Protein 3N54 (pdb70)

Secondary structure (DSSP, 8-state):
-------EEEEEEEE-TTS-EEEEEEEEPPP----GGG-EEEEEEEEEE---HHHHHS---S----SEEEE-HHHHHHS-HHHHHHHHS-GGG--TT-EEEEESS-STTT--------STT-BHHHHHHHHHTT--EEEEEEEESSSSEEEEEEEEEETTTTEEEEEE-HHHHHHHHHHHT-----EEEEEETTEEEEEEEEEEEEEEEEEE-SSSEEEEEEEEEEEEEE------SHHHHHHHHHHHHHHHHHHHHHHHIIIIII----S-HHHHHHHH-HHHHHHHGGGHHHHHHH-EEEEEEEEEE--

Sequence (311 aa):
DIEQLSFARGLAIDETNDHQYKLTYQNLLPQSGKPEFVNVTSHGKTILEAVSDVSIKDPPVYSDHLKVILLGE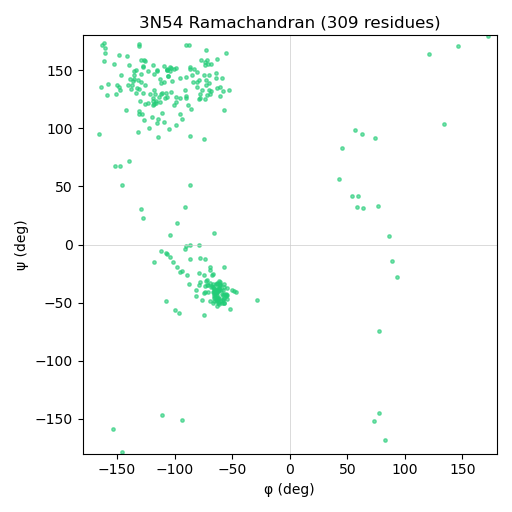KLMRNQNVDQVLNHFIRDDELRRSSYLMAARGNAADVFTKGNPKIMIPLRIGRASVYSQNGYSYLIQAVKNEKGKAKYDGAGIIKRGSNKLVGFLSADETQTLSWVMGTIQGGVMPTTDKGHPITFEIKKSKTKIKPVIENGKPVFHISVKTKGILTEDQNFSKSYLHRLENIFEKKLERDVKQVMDKLQHEYKTDPVFLSDHIRIQHPDYWNKVKGHWDEIFSETDFKYDISFKIIN

Foldseek 3Di:
DDADDADDKDWDWDQDPVGWIKIKMFRADDDPVDDRRPHGSDIDDIDIGHDDPVPVVDDDDDDEAAQEDEDAQVDQAPAQVLVVCPVPPDPSNFDQNRFYAYEDHDRVQQDDDDDCDPLPRDGPNVLNVCQVVFAKAWHFYWYAPVHDIDTFFTFIQHGPRRGTQGTDGPVLNQLQCQQLQSDDWDKDWDDDVNWIKMWIFDHKGKDWDWDDDDLAIEIEIEIETETAMDTDPDDDDCVQVVVQVVSQVVSVVSNVVSLQCCQPVRLHDRSPPLVNCCVVPVVSSVVCVVPVSPRSSVYHYDYHYTYHHPD

Nearest PDB structures (foldseek):
  3n54-assembly1_B  TM=1.003E+00  e=9.406E-69  Bacillus subtilis subsp. subtilis str. 168
  1usp-assembly1_A  TM=5.154E-01  e=2.026E+00  Deinococcus radiodurans R1 = ATCC 13939 = DSM 20539
  6un6-assembly1_A  TM=4.280E-01  e=6.376E+00  Aequorea victoria

Solvent-accessible surface area: 20046 Å² total; per-residue (Å²): 176,169,128,127,122,36,161,53,168,20,81,39,113,74,110,30,156,104,141,54,52,76,40,21,43,24,42,37,77,66,132,149,136,177,84,86,147,91,73,43,26,55,125,27,134,74,68,108,96,77,49,66,121,95,51,112,158,78,94,121,147,165,91,96,36,70,134,61,20,26,12,14,41,165,64,0,96,74,92,28,3,41,120,20,19,110,140,148,22,154,126,75,56,33,126,200,58,3,74,2,19,0,0,59,39,87,14,75,90,13,122,88,204,66,148,173,158,69,23,93,31,4,83,22,17,143,3,35,85,31,23,130,97,34,54,1,2,16,1,7,0,14,66,40,69,183,37,149,52,120,111,27,4,0,0,0,2,57,54,67,46,7,73,4,48,3,23,0,46,52,111,36,11,55,13,2,18,2,1,25,30,79,20,138,39,24,68,9,87,30,70,16,175,62,67,73,2,34,0,81,11,129,131,20,129,32,166,18,139,2,45,45,88,136,42,100,0,15,0,78,3,34,0,122,0,96,0,50,28,86,44,64,117,164,238,25,173,86,82,44,131,93,0,18,65,39,0,31,117,46,1,52,138,42,0,118,108,2,6,72,45,0,15,106,98,30,120,0,2,2,23,50,0,1,32,56,0,105,114,75,62,81,128,37,37,102,167,4,114,80,81,8,23,102,15,0,26,77,7,71,26,108,31,93,20,39,2,75,20,103,122

B-factor: mean 62.07, std 23.35, range [22.14, 157.51]

Radius of gyration: 25.82 Å; Cα contacts (8 Å, |Δi|>4): 560; chains: 1; bounding box: 65×45×93 Å

Structure (mmCIF, N/CA/C/O backbone):
data_3N54
#
_entry.id   3N54
#
_cell.length_a   142.785
_cell.length_b   142.785
_cell.length_c   187.827
_cell.angle_alpha   90.00
_cell.angle_beta   90.00
_cell.angle_gamma   120.00
#
_symmetry.space_group_name_H-M   'H 3 2'
#
loop_
_entity.id
_entity.type
_entity.pdbx_description
1 polymer 'Spore germination protein B3'
2 non-polymer 'SULFATE ION'
3 non-polymer 'CHLORIDE ION'
4 water water
#
loop_
_atom_site.group_PDB
_atom_site.id
_atom_site.type_symbol
_atom_site.label_atom_id
_atom_site.label_alt_id
_atom_site.label_comp_id
_atom_site.label_asym_id
_atom_site.label_entity_id
_atom_site.label_seq_id
_atom_site.pdbx_PDB_ins_code
_atom_site.Cartn_x
_atom_site.Cartn_y
_atom_site.Cartn_z
_atom_site.occupancy
_atom_site.B_iso_or_equiv
_atom_site.auth_seq_id
_atom_site.auth_comp_id
_atom_site.auth_asym_id
_atom_site.auth_atom_id
_atom_site.pdbx_PDB_model_num
ATOM 1 N N . ASP A 1 1 ? -63.639 9.381 -40.419 1.00 103.86 25 ASP B N 1
ATOM 2 C CA . ASP A 1 1 ? -64.584 8.991 -41.502 1.00 100.33 25 ASP B CA 1
ATOM 3 C C . ASP A 1 1 ? -64.960 10.222 -42.339 1.00 93.45 25 ASP B C 1
ATOM 4 O O . ASP A 1 1 ? -64.997 11.340 -41.826 1.00 90.97 25 ASP B O 1
ATOM 9 N N . ILE A 1 2 ? -65.241 10.000 -43.622 1.00 91.09 26 ILE B N 1
ATOM 10 C CA . ILE A 1 2 ? -65.502 11.077 -44.582 1.00 85.58 26 ILE B CA 1
ATOM 11 C C . ILE A 1 2 ? -66.996 11.311 -44.807 1.00 81.36 26 ILE B C 1
ATOM 12 O O . ILE A 1 2 ? -67.727 10.376 -45.136 1.00 82.42 26 ILE B O 1
ATOM 17 N N . GLU A 1 3 ? -67.431 12.564 -44.645 1.00 76.95 27 GLU B N 1
ATOM 18 C CA . GLU A 1 3 ? -68.831 12.960 -44.846 1.00 73.13 27 GLU B CA 1
ATOM 19 C C . GLU A 1 3 ? -68.994 13.763 -46.140 1.00 69.72 27 GLU B C 1
ATOM 20 O O . GLU A 1 3 ? -68.084 14.471 -46.553 1.00 69.97 27 GLU B O 1
ATOM 26 N N . GLN A 1 4 ? -70.164 13.662 -46.765 1.00 67.17 28 GLN B N 1
ATOM 27 C CA . GLN A 1 4 ? -70.439 14.347 -48.032 1.00 64.67 28 GLN B CA 1
ATOM 28 C C . GLN A 1 4 ? -70.400 15.872 -47.868 1.00 60.92 28 GLN B C 1
ATOM 29 O O . GLN A 1 4 ? -70.828 16.400 -46.845 1.00 59.54 28 GLN B O 1
ATOM 35 N N . LEU A 1 5 ? -69.896 16.568 -48.886 1.00 59.65 29 LEU B N 1
ATOM 36 C CA . LEU A 1 5 ? -69.681 18.019 -48.819 1.00 57.35 29 L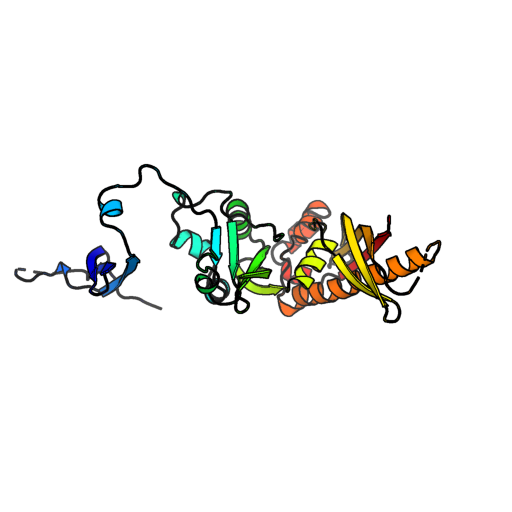EU B CA 1
ATOM 37 C C . LEU A 1 5 ? -70.942 18.865 -49.025 1.00 54.21 29 LEU B C 1
ATOM 38 O O . LEU A 1 5 ? -71.790 18.553 -49.858 1.00 53.94 29 LEU B O 1
ATOM 43 N N . SER A 1 6 ? -71.028 19.944 -48.250 1.00 51.90 30 SER B N 1
ATOM 44 C CA . SER A 1 6 ? -72.098 20.927 -48.336 1.00 49.40 30 SER B CA 1
ATOM 45 C C . SER A 1 6 ? -71.520 22.266 -47.896 1.00 49.30 30 SER B C 1
ATOM 46 O O . SER A 1 6 ? -70.898 22.343 -46.836 1.00 49.38 30 SER B O 1
ATOM 49 N N . PHE A 1 7 ? -71.730 23.309 -48.701 1.00 49.38 31 PHE B N 1
ATOM 50 C CA . PHE A 1 7 ? -71.165 24.637 -48.435 1.00 50.35 31 PHE B CA 1
ATOM 51 C C . PHE A 1 7 ? -72.190 25.706 -48.078 1.00 49.41 31 PHE B C 1
ATOM 52 O O . PHE A 1 7 ? -71.805 26.826 -47.738 1.00 51.27 31 PHE B O 1
ATOM 60 N N . ALA A 1 8 ? -73.479 25.372 -48.151 1.00 46.99 32 ALA B N 1
ATOM 61 C CA . ALA A 1 8 ? -74.552 26.326 -47.866 1.00 45.78 32 ALA B CA 1
ATOM 62 C C . ALA A 1 8 ? -75.609 25.706 -46.956 1.00 42.71 32 ALA B C 1
ATOM 63 O O . ALA A 1 8 ? -75.844 24.498 -46.997 1.00 41.52 32 ALA B O 1
ATOM 65 N N . ARG A 1 9 ? -76.254 26.545 -46.152 1.00 41.69 33 ARG B N 1
ATOM 66 C CA . ARG A 1 9 ? -77.246 26.086 -45.187 1.00 39.61 33 ARG B CA 1
ATOM 67 C C . ARG A 1 9 ? -78.637 26.641 -45.441 1.00 38.01 33 ARG B C 1
ATOM 68 O O . ARG A 1 9 ? -78.799 27.767 -45.911 1.00 38.75 33 ARG B O 1
ATOM 76 N N . GLY A 1 10 ? -79.632 25.819 -45.117 1.00 35.53 34 GLY B N 1
ATOM 77 C CA . GLY A 1 10 ? -81.034 26.184 -45.219 1.00 34.54 34 GLY B CA 1
ATOM 78 C C . GLY A 1 10 ? -81.741 25.825 -43.927 1.00 32.52 34 GLY B C 1
ATOM 79 O O . GLY A 1 10 ? -81.164 25.166 -43.063 1.00 31.76 34 GLY B O 1
ATOM 80 N N . LEU A 1 11 ? -82.999 26.236 -43.807 1.00 31.68 35 LEU B N 1
ATOM 81 C CA . LEU A 1 11 ? -83.774 26.004 -42.600 1.00 30.33 35 LEU B CA 1
ATOM 82 C C . LEU A 1 11 ? -85.252 25.810 -42.898 1.00 30.66 35 LEU B C 1
ATOM 83 O O . LEU A 1 11 ? -85.845 26.582 -43.652 1.00 31.23 35 LEU B O 1
ATOM 88 N N . ALA A 1 12 ? -85.828 24.773 -42.289 1.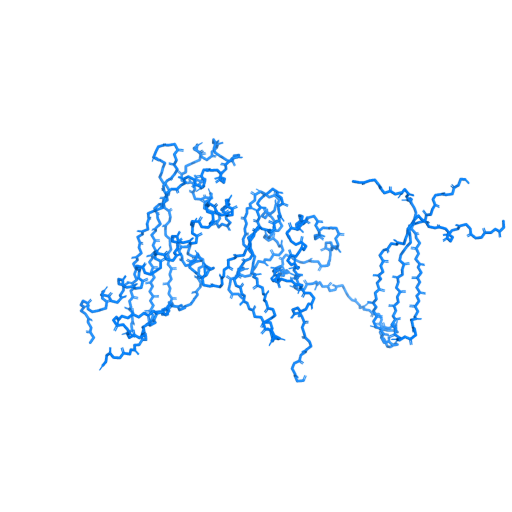00 30.12 36 ALA B N 1
ATOM 89 C CA . ALA A 1 12 ? -87.257 24.531 -42.327 1.00 30.91 36 ALA B CA 1
ATOM 90 C C . ALA A 1 12 ? -87.808 24.869 -40.952 1.00 30.52 36 ALA B C 1
ATOM 91 O O . ALA A 1 12 ? -87.249 24.432 -39.940 1.00 30.23 36 ALA B O 1
ATOM 93 N N . ILE A 1 13 ? -88.873 25.669 -40.905 1.00 31.18 37 ILE B N 1
ATOM 94 C CA . ILE A 1 13 ? -89.556 25.947 -39.647 1.00 31.23 37 ILE B CA 1
ATOM 95 C C . ILE A 1 13 ? -90.986 25.446 -39.761 1.00 33.04 37 ILE B C 1
ATOM 96 O O . ILE A 1 13 ? -91.723 25.847 -40.665 1.00 34.11 37 ILE B O 1
ATOM 101 N N . ASP A 1 14 ? -91.355 24.563 -38.837 1.00 34.18 38 ASP B N 1
ATOM 102 C CA . ASP A 1 14 ? -92.681 23.969 -38.784 1.00 36.73 38 ASP B CA 1
ATOM 103 C C . ASP A 1 14 ? -93.306 24.079 -37.401 1.00 37.88 38 ASP B C 1
ATOM 104 O O . ASP A 1 14 ? -92.615 24.278 -36.391 1.00 36.49 38 ASP B O 1
ATOM 109 N N . GLU A 1 15 ? -94.628 23.967 -37.384 1.00 40.69 39 GLU B N 1
ATOM 110 C CA . GLU A 1 15 ? -95.384 23.743 -36.166 1.00 43.21 39 GLU B CA 1
ATOM 111 C C . GLU A 1 15 ? -95.956 22.343 -36.354 1.00 46.38 39 GLU B C 1
ATOM 112 O O . GLU A 1 15 ? -96.578 22.066 -37.384 1.00 48.04 39 GLU B O 1
ATOM 118 N N . THR A 1 16 ? -95.726 21.459 -35.388 1.00 48.38 40 THR B N 1
ATOM 119 C CA . THR A 1 16 ? -96.107 20.050 -35.530 1.00 52.13 40 THR B CA 1
ATOM 120 C C . THR A 1 16 ? -97.541 19.771 -35.088 1.00 56.26 40 THR B C 1
ATOM 121 O O . THR A 1 16 ? -98.202 20.640 -34.521 1.00 55.56 40 THR B O 1
ATOM 125 N N . ASN A 1 17 ? -98.005 18.544 -35.359 1.00 61.25 41 ASN B N 1
ATOM 126 C CA . ASN A 1 17 ? -99.357 18.100 -34.982 1.00 66.29 41 ASN B CA 1
ATOM 127 C C . ASN A 1 17 ? -99.577 18.132 -33.471 1.00 68.16 41 ASN B C 1
ATOM 128 O O . ASN A 1 17 ? -100.667 18.475 -33.005 1.00 70.28 41 ASN B O 1
ATOM 133 N N . ASP A 1 18 ? -98.541 17.777 -32.711 1.00 68.28 42 ASP B N 1
ATOM 134 C CA . ASP A 1 18 ? -98.607 17.850 -31.247 1.00 70.35 42 ASP B CA 1
ATOM 135 C C . ASP A 1 18 ? -98.122 19.213 -30.735 1.00 66.57 42 ASP B C 1
ATOM 136 O O . ASP A 1 18 ? -97.535 19.313 -29.654 1.00 67.12 42 ASP B O 1
ATOM 141 N N . HIS A 1 19 ? -98.367 20.253 -31.535 1.00 63.47 43 HIS B N 1
ATOM 142 C CA . HIS A 1 19 ? -98.117 21.645 -31.158 1.00 60.60 43 HIS B CA 1
ATOM 143 C C . HIS A 1 19 ? -96.759 21.890 -30.475 1.00 58.31 43 HIS B C 1
ATOM 144 O O . HIS A 1 19 ? -96.619 21.924 -29.252 1.00 60.36 43 HIS B O 1
ATOM 151 N N . GLN A 1 20 ? -95.756 22.031 -31.309 1.00 54.58 44 GLN B N 1
ATOM 152 C CA . GLN A 1 20 ? -94.464 22.472 -30.878 1.00 52.17 44 GLN B CA 1
ATOM 153 C C . GLN A 1 20 ? -93.768 22.954 -32.127 1.00 47.31 44 GLN B C 1
ATOM 154 O O . GLN A 1 20 ? -94.145 22.594 -33.235 1.00 46.92 44 GLN B O 1
ATOM 160 N N . TYR A 1 21 ? -92.782 23.803 -31.945 1.00 43.65 45 TYR B N 1
ATOM 161 C CA . TYR A 1 21 ? -91.998 24.266 -33.055 1.00 39.79 45 TYR B CA 1
ATOM 162 C C . TYR A 1 21 ? -90.909 23.245 -33.346 1.00 38.97 45 TYR B C 1
ATOM 163 O O . TYR A 1 21 ? -90.339 22.652 -32.432 1.00 39.53 45 TYR B O 1
ATOM 172 N N . LYS A 1 22 ? -90.675 23.010 -34.632 1.00 37.09 46 LYS B N 1
ATOM 173 C CA . LYS A 1 22 ? -89.615 22.135 -35.076 1.00 37.08 46 LYS B CA 1
ATOM 174 C C . LYS A 1 22 ? -88.822 22.857 -36.145 1.00 34.70 46 LYS B C 1
ATOM 175 O O . LYS A 1 22 ? -89.341 23.143 -37.215 1.00 34.46 46 LYS B O 1
ATOM 181 N N . LEU A 1 23 ? -87.576 23.192 -35.822 1.00 34.27 47 LEU B N 1
ATOM 182 C CA . LEU A 1 23 ? -86.657 23.793 -36.771 1.00 32.74 47 LEU B CA 1
ATOM 183 C C . LEU A 1 23 ? -85.729 22.702 -37.260 1.00 33.13 47 LEU B C 1
ATOM 184 O O . LEU A 1 23 ? -85.052 22.074 -36.455 1.00 33.86 47 LEU B O 1
ATOM 189 N N . THR A 1 24 ? -85.731 22.446 -38.567 1.00 32.61 48 THR B N 1
ATOM 190 C CA . THR A 1 24 ? -84.824 21.465 -39.150 1.00 32.94 48 THR B CA 1
ATOM 191 C C . THR A 1 24 ? -83.847 22.192 -40.061 1.00 31.99 48 THR B C 1
ATOM 192 O O . THR A 1 24 ? -84.224 22.681 -41.124 1.00 31.12 48 THR B O 1
ATOM 196 N N . TYR A 1 25 ? -82.596 22.289 -39.624 1.00 32.21 49 TYR B N 1
ATOM 197 C CA . TYR A 1 25 ? -81.554 22.890 -40.440 1.00 32.44 49 TYR B CA 1
ATOM 198 C C . TYR A 1 25 ? -81.183 21.927 -41.562 1.00 33.29 49 TYR B C 1
ATOM 199 O O . TYR A 1 25 ? -81.431 20.724 -41.465 1.00 34.23 49 TYR B O 1
ATOM 208 N N . GLN A 1 26 ? -80.618 22.471 -42.633 1.00 33.63 50 GLN B N 1
ATOM 209 C CA . GLN A 1 26 ? -80.346 21.708 -43.848 1.00 34.78 50 GLN B CA 1
ATOM 210 C C . GLN A 1 26 ? -78.967 22.026 -44.412 1.00 35.61 50 GLN B C 1
ATOM 211 O O . GLN A 1 26 ? -78.558 23.185 -44.470 1.00 35.26 50 GLN B O 1
ATOM 217 N N . ASN A 1 27 ? -78.260 20.984 -44.831 1.00 37.11 51 ASN B N 1
ATOM 218 C CA . ASN A 1 27 ? -76.980 21.127 -45.489 1.00 38.47 51 ASN B CA 1
ATOM 219 C C . ASN A 1 27 ? -77.259 21.014 -46.976 1.00 39.71 51 ASN B C 1
ATOM 220 O O . ASN A 1 27 ? -77.486 19.919 -47.493 1.00 40.79 51 ASN B O 1
ATOM 225 N N . LEU A 1 28 ? -77.270 22.153 -47.662 1.00 40.49 52 LEU B N 1
ATOM 226 C CA . LEU A 1 28 ? -77.702 22.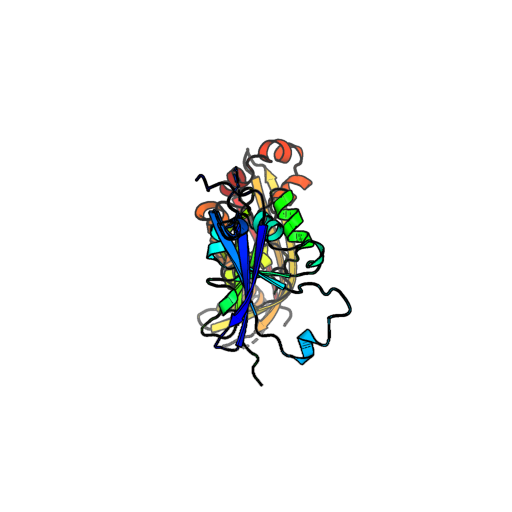186 -49.062 1.00 42.64 52 LEU B CA 1
ATOM 227 C C . LEU A 1 28 ? -76.696 21.505 -49.991 1.00 45.34 52 LEU B C 1
ATOM 228 O O . LEU A 1 28 ? -75.481 21.661 -49.840 1.00 45.27 52 LEU B O 1
ATOM 233 N N . LEU A 1 29 ? -77.231 20.744 -50.943 1.00 48.03 53 LEU B N 1
ATOM 234 C CA . LEU A 1 29 ? -76.428 20.019 -51.915 1.00 51.42 53 LEU B CA 1
ATOM 235 C C . LEU A 1 29 ? -75.765 21.021 -52.851 1.00 53.92 53 LEU B C 1
ATOM 236 O O . LEU A 1 29 ? -76.439 21.903 -53.365 1.00 55.02 53 LEU B O 1
ATOM 241 N N . PRO A 1 30 ? -74.440 20.920 -53.046 1.00 56.32 54 PRO B N 1
ATOM 242 C CA . PRO A 1 30 ? -73.797 21.853 -53.973 1.00 59.53 54 PRO B CA 1
ATOM 243 C C . PRO A 1 30 ? -74.365 21.716 -55.388 1.00 63.52 54 PRO B C 1
ATOM 244 O O . PRO A 1 30 ? -74.432 20.605 -55.917 1.00 65.00 54 PRO B O 1
ATOM 248 N N . GLN A 1 31 ? -74.792 22.830 -55.977 1.00 66.46 55 GLN B N 1
ATOM 249 C CA . GLN A 1 31 ? -75.349 22.831 -57.333 1.00 71.11 55 GLN B CA 1
ATOM 250 C C . GLN A 1 31 ? -74.269 23.183 -58.351 1.00 75.18 55 GLN B C 1
ATOM 251 O O . GLN A 1 31 ? -73.400 24.014 -58.080 1.00 75.52 55 GLN B O 1
ATOM 257 N N . SER A 1 32 ? -74.335 22.550 -59.521 1.00 79.15 56 SER B N 1
ATOM 258 C CA . SER A 1 32 ? -73.373 22.795 -60.596 1.00 83.65 56 SER B CA 1
ATOM 259 C C . SER A 1 32 ? -73.745 24.047 -61.387 1.00 88.02 56 SER B C 1
ATOM 260 O O . SER A 1 32 ? -74.918 24.278 -61.690 1.00 89.73 56 SER B O 1
ATOM 263 N N . GLY A 1 39 ? -86.224 24.850 -64.131 1.00 119.83 63 GLY B N 1
ATOM 264 C CA . GLY A 1 39 ? -87.442 25.380 -63.508 1.00 119.59 63 GLY B CA 1
ATOM 265 C C . GLY A 1 39 ? -87.858 24.658 -62.234 1.00 113.01 63 GLY B C 1
ATOM 266 O O . GLY A 1 39 ? -88.950 24.899 -61.711 1.00 113.05 63 GLY B O 1
ATOM 267 N N . LYS A 1 40 ? -86.989 23.782 -61.730 1.00 107.89 64 LYS B N 1
ATOM 268 C CA . LYS A 1 40 ? -87.266 22.995 -60.526 1.00 102.13 64 LYS B CA 1
ATOM 269 C C . LYS A 1 40 ? -86.556 23.615 -59.323 1.00 95.39 64 LYS B C 1
ATOM 270 O O . LYS A 1 40 ? -85.508 24.239 -59.481 1.00 94.77 64 LYS B O 1
ATOM 276 N N . PRO A 1 41 ? -87.124 23.443 -58.114 1.00 90.87 65 PRO B N 1
ATOM 277 C CA . PRO A 1 41 ? -86.557 24.039 -56.905 1.00 85.04 65 PRO B CA 1
ATOM 278 C C . PRO A 1 41 ? -85.299 23.305 -56.428 1.00 80.81 65 PRO B C 1
ATOM 279 O O . PRO A 1 41 ? -85.381 22.376 -55.623 1.00 78.04 65 PRO B O 1
ATOM 283 N N . GLU A 1 42 ? -84.144 23.752 -56.909 1.00 80.76 66 GLU B N 1
ATOM 284 C CA . GLU A 1 42 ? -82.872 23.076 -56.636 1.00 77.62 66 GLU B CA 1
ATOM 285 C C . GLU A 1 42 ? -82.461 23.123 -55.160 1.00 71.68 66 GLU B C 1
ATOM 286 O O . GLU A 1 42 ? -81.930 22.141 -54.640 1.00 69.43 66 GLU B O 1
ATOM 292 N N . PHE A 1 43 ? -82.722 24.251 -54.494 1.00 69.50 67 PHE B N 1
ATOM 293 C CA . PHE A 1 43 ? -82.335 24.453 -53.086 1.00 64.70 67 PHE B CA 1
ATOM 294 C C . PHE A 1 43 ? -82.890 23.396 -52.131 1.00 61.34 67 PHE B C 1
ATOM 295 O O . PHE A 1 43 ? -82.409 23.250 -51.007 1.00 58.62 67 PHE B O 1
ATOM 303 N N . VAL A 1 44 ? -83.932 22.701 -52.569 1.00 62.09 68 VAL B N 1
ATOM 304 C CA . VAL A 1 44 ? -84.579 21.662 -51.778 1.00 60.03 68 VAL B CA 1
ATOM 305 C C . VAL A 1 44 ? -83.686 20.446 -51.558 1.00 58.06 68 VAL B C 1
ATOM 306 O O . VAL A 1 44 ? -83.843 19.732 -50.568 1.00 56.66 68 VAL B O 1
ATOM 310 N N . ASN A 1 45 ? -82.750 20.209 -52.471 1.00 61.44 69 ASN B N 1
ATOM 311 C CA . ASN A 1 45 ? -81.865 19.061 -52.352 1.00 61.33 69 ASN B CA 1
ATOM 312 C C . ASN A 1 45 ? -80.787 19.301 -51.305 1.00 59.13 69 ASN B C 1
ATOM 313 O O . ASN A 1 45 ? -80.153 20.353 -51.280 1.00 58.45 69 ASN B O 1
ATOM 318 N N . VAL A 1 46 ? -80.600 18.315 -50.437 1.00 57.57 70 VAL B N 1
ATOM 319 C CA . VAL A 1 46 ? -79.633 18.407 -49.366 1.00 55.77 70 VAL B CA 1
ATOM 320 C C . VAL A 1 46 ? -78.691 17.224 -49.430 1.00 56.58 70 VAL B C 1
ATOM 321 O O . VAL A 1 46 ? -79.011 16.199 -50.027 1.00 57.73 70 VAL B O 1
ATOM 325 N N . THR A 1 47 ? -77.515 17.382 -48.838 1.00 55.72 71 THR B N 1
ATOM 326 C CA . THR A 1 47 ? -76.592 16.271 -48.686 1.00 56.30 71 THR B CA 1
ATOM 327 C C . THR A 1 47 ? -77.063 15.495 -47.472 1.00 54.72 71 THR B C 1
ATOM 328 O O . THR A 1 47 ? -77.040 14.272 -47.451 1.00 55.62 71 THR B O 1
ATOM 332 N N . SER A 1 48 ? -77.498 16.235 -46.458 1.00 52.59 72 SER B N 1
ATOM 333 C CA . SER A 1 48 ? -78.066 15.665 -45.256 1.00 51.17 72 SER B CA 1
ATOM 334 C C . SER A 1 48 ? -78.876 16.738 -44.546 1.00 49.14 72 SER B C 1
ATOM 335 O O . SER A 1 48 ? -78.742 17.927 -44.843 1.00 48.44 72 SER B O 1
ATOM 338 N N . HIS A 1 49 ? -79.716 16.315 -43.607 1.00 48.23 73 HIS B N 1
ATOM 339 C CA . HIS A 1 49 ? -80.403 17.259 -42.737 1.00 46.55 73 HIS B CA 1
ATOM 340 C C . HIS A 1 49 ? -79.407 17.638 -41.665 1.00 45.21 73 HIS B C 1
ATOM 341 O O . HIS A 1 49 ? -78.542 16.848 -41.323 1.00 45.56 73 HIS B O 1
ATOM 348 N N . GLY A 1 50 ? -79.505 18.864 -41.172 1.00 43.86 74 GLY B N 1
ATOM 349 C CA . GLY A 1 50 ? -78.643 19.338 -40.101 1.00 42.48 74 GLY B CA 1
ATOM 350 C C . GLY A 1 50 ? -79.335 19.107 -38.780 1.00 41.15 74 GLY B C 1
ATOM 351 O O . GLY A 1 50 ? -80.145 18.194 -38.649 1.00 41.36 74 GLY B O 1
ATOM 352 N N . LYS A 1 51 ? -79.035 19.944 -37.798 1.00 39.71 75 LYS B N 1
ATOM 353 C CA . LYS A 1 51 ? -79.645 19.788 -36.490 1.00 39.02 75 LYS B CA 1
ATOM 354 C C . LYS A 1 51 ? -81.143 20.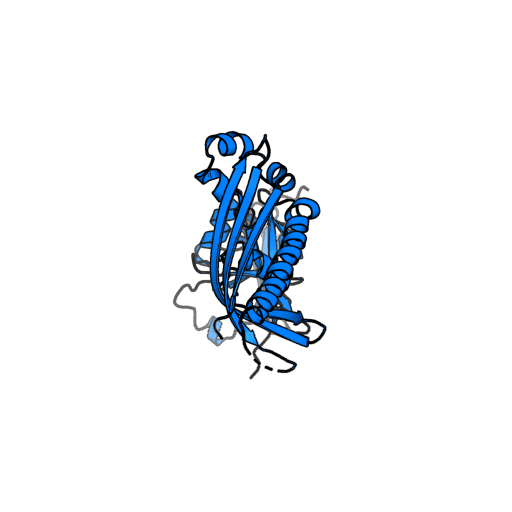096 -36.505 1.00 38.11 75 LYS B C 1
ATOM 355 O O . LYS A 1 51 ? -81.649 20.841 -37.352 1.00 37.44 75 LYS B O 1
ATOM 361 N N . THR A 1 52 ? -81.826 19.502 -35.539 1.00 37.50 76 THR B N 1
ATOM 362 C CA . THR A 1 52 ? -83.238 19.693 -35.332 1.00 37.40 76 THR B CA 1
ATOM 363 C C . THR A 1 52 ? -83.424 20.314 -33.962 1.00 36.63 76 THR B C 1
ATOM 364 O O . THR A 1 52 ? -82.813 19.869 -32.990 1.00 35.88 76 THR B O 1
ATOM 368 N N . ILE A 1 53 ? -84.247 21.357 -33.898 1.00 36.42 77 ILE B N 1
ATOM 369 C CA . ILE A 1 53 ? -84.586 22.011 -32.642 1.00 36.26 77 ILE B CA 1
ATOM 370 C C . ILE A 1 53 ? -86.081 21.837 -32.377 1.00 37.47 77 ILE B C 1
ATOM 371 O O . ILE A 1 53 ? -86.910 22.224 -33.208 1.00 37.38 77 ILE B O 1
ATOM 376 N N . LEU A 1 54 ? -86.411 21.235 -31.234 1.00 38.49 78 LEU B N 1
ATOM 377 C CA . LEU A 1 54 ? -87.792 21.028 -30.823 1.00 40.18 78 LEU B CA 1
ATOM 378 C C . LEU A 1 54 ? -88.096 21.914 -29.627 1.00 41.10 78 LEU B C 1
ATOM 379 O O . LEU A 1 54 ? -87.340 21.934 -28.650 1.00 40.90 78 LEU B O 1
ATOM 384 N N . GLU A 1 55 ? -89.198 22.650 -29.701 1.00 42.47 79 GLU B N 1
ATOM 385 C CA . GLU A 1 55 ? -89.585 23.521 -28.610 1.00 44.12 79 GLU B CA 1
ATOM 386 C C . GLU A 1 55 ? -91.065 23.873 -28.605 1.00 45.75 79 GLU B C 1
ATOM 387 O O . GLU A 1 55 ? -91.651 24.149 -29.649 1.00 45.36 79 GLU B O 1
ATOM 393 N N . ALA A 1 56 ? -91.656 23.869 -27.411 1.00 47.84 80 ALA B N 1
ATOM 394 C CA . ALA A 1 56 ? -93.015 24.365 -27.215 1.00 49.55 80 ALA B CA 1
ATOM 395 C C . ALA A 1 56 ? -92.884 25.845 -26.897 1.00 49.95 80 ALA B C 1
ATOM 396 O O . ALA A 1 56 ? -92.101 26.212 -26.025 1.00 50.62 80 ALA B O 1
ATOM 398 N N . VAL A 1 57 ? -93.607 26.706 -27.610 1.00 51.08 81 VAL B N 1
ATOM 399 C CA . VAL A 1 57 ? -93.581 28.163 -27.338 1.00 51.37 81 VAL B CA 1
ATOM 400 C C . VAL A 1 57 ? -95.007 28.754 -27.405 1.00 52.76 81 VAL B C 1
ATOM 401 O O . VAL A 1 57 ? -95.748 28.469 -28.339 1.00 52.84 81 VAL B O 1
ATOM 405 N N . SER A 1 58 ? -95.385 29.575 -26.418 1.00 53.93 82 SER B N 1
ATOM 406 C CA . SER A 1 58 ? -96.753 30.134 -26.352 1.00 55.20 82 SER B CA 1
ATOM 407 C C . SER A 1 58 ? -96.930 31.277 -27.340 1.00 55.00 82 SER B C 1
ATOM 408 O O . SER A 1 58 ? -95.952 31.890 -27.780 1.00 54.56 82 SER B O 1
ATOM 411 N N . ASP A 1 59 ? -98.180 31.556 -27.691 1.00 55.74 83 ASP B N 1
ATOM 412 C CA . ASP A 1 59 ? -98.497 32.673 -28.578 1.00 55.55 83 ASP B CA 1
ATOM 413 C C . ASP A 1 59 ? -97.981 33.972 -27.981 1.00 55.12 83 ASP B C 1
ATOM 414 O O . ASP A 1 59 ? -97.482 34.830 -28.705 1.00 54.44 83 ASP B O 1
ATOM 419 N N . VAL A 1 60 ? -98.111 34.096 -26.658 1.00 55.45 84 VAL B N 1
ATOM 420 C CA . VAL A 1 60 ? -97.621 35.255 -25.917 1.00 55.20 84 VAL B CA 1
ATOM 421 C C . VAL A 1 60 ? -96.096 35.412 -26.038 1.00 53.17 84 VAL B C 1
ATOM 422 O O . VAL A 1 60 ? -95.614 36.534 -26.147 1.00 53.72 84 VAL B O 1
ATOM 426 N N . SER A 1 61 ? -95.347 34.304 -26.036 1.00 51.11 85 SER B N 1
ATOM 427 C CA . SER A 1 61 ? -93.872 34.336 -26.162 1.00 48.76 85 SER B CA 1
ATOM 428 C C . SER A 1 61 ? -93.374 34.637 -27.585 1.00 46.44 85 SER B C 1
ATOM 429 O O . SER A 1 61 ? -92.259 35.111 -27.752 1.00 45.88 85 SER B O 1
ATOM 432 N N . ILE A 1 62 ? -94.172 34.310 -28.597 1.00 44.58 86 ILE B N 1
ATOM 433 C CA . ILE A 1 62 ? -93.895 34.719 -29.971 1.00 42.98 86 ILE B CA 1
ATOM 434 C C . ILE A 1 62 ? -94.137 36.227 -30.069 1.00 42.90 86 ILE B C 1
ATOM 435 O O . ILE A 1 62 ? -93.392 36.963 -30.707 1.00 42.27 86 ILE B O 1
ATOM 440 N N . LYS A 1 63 ? -95.200 36.657 -29.408 1.00 43.12 87 LYS B N 1
ATOM 441 C CA . LYS A 1 63 ? -95.642 38.045 -29.371 1.00 43.99 87 LYS B CA 1
ATOM 442 C C . LYS A 1 63 ? -94.731 38.964 -28.531 1.00 43.24 87 LYS B C 1
ATOM 443 O O . LYS A 1 63 ? -94.541 40.126 -28.872 1.00 43.31 87 LYS B O 1
ATOM 449 N N . ASP A 1 64 ? -94.167 38.430 -27.452 1.00 42.36 88 ASP B N 1
ATOM 450 C CA . ASP A 1 64 ? -93.357 39.206 -26.514 1.00 42.19 88 ASP B CA 1
ATOM 451 C C . ASP A 1 64 ? -91.898 38.757 -26.523 1.00 40.33 88 ASP B C 1
ATOM 452 O O . ASP A 1 64 ? -91.511 37.849 -25.793 1.00 39.65 88 ASP B O 1
ATOM 457 N N . PRO A 1 65 ? -91.071 39.407 -27.345 1.00 39.33 89 PRO B N 1
ATOM 458 C CA . PRO A 1 65 ? -89.684 38.970 -27.427 1.00 38.54 89 PRO B CA 1
ATOM 459 C C . PRO A 1 65 ? -88.866 39.297 -26.175 1.00 39.23 89 PRO B C 1
ATOM 460 O O . PRO A 1 65 ? -89.205 40.222 -25.435 1.00 39.82 89 PRO B O 1
ATOM 464 N N . PRO A 1 66 ? -87.797 38.532 -25.938 1.00 39.04 90 PRO B N 1
ATOM 465 C CA . PRO A 1 66 ? -86.913 38.810 -24.812 1.00 40.29 90 PRO B CA 1
ATOM 466 C C . PRO A 1 66 ? -86.244 40.167 -24.997 1.00 41.88 90 PRO B C 1
ATOM 467 O O . PRO A 1 66 ? -86.007 40.583 -26.128 1.00 41.69 90 PRO B O 1
ATOM 471 N N . VAL A 1 67 ? -85.964 40.863 -23.901 1.00 44.18 91 VAL B N 1
ATOM 472 C CA . VAL A 1 67 ? -85.395 42.207 -23.987 1.00 46.01 91 VAL B CA 1
ATOM 473 C C . VAL A 1 67 ? -83.913 42.287 -23.600 1.00 46.98 91 VAL B C 1
ATOM 474 O O . VAL A 1 67 ? -83.289 43.331 -23.776 1.00 47.74 91 VAL B O 1
ATOM 478 N N . TYR A 1 68 ? -83.350 41.198 -23.085 1.00 47.40 92 TYR B N 1
ATOM 479 C CA . TYR A 1 68 ? -81.926 41.159 -22.743 1.00 48.48 92 TYR B CA 1
ATOM 480 C C . TYR A 1 68 ? -81.378 39.733 -22.942 1.00 47.56 92 TYR B C 1
ATOM 481 O O . TYR A 1 68 ? -82.145 38.779 -23.049 1.00 46.35 92 TYR B O 1
ATOM 490 N N . SER A 1 69 ? -80.055 39.604 -23.010 1.00 48.04 93 SER B N 1
ATOM 491 C CA . SER A 1 69 ? -79.409 38.306 -23.191 1.00 47.52 93 SER B CA 1
ATOM 492 C C . SER A 1 69 ? -79.002 37.733 -21.845 1.00 47.31 93 SER B C 1
ATOM 493 O O . SER A 1 69 ? -78.116 38.275 -21.181 1.00 48.19 93 SER B O 1
ATOM 496 N N . ASP A 1 70 ? -79.654 36.647 -21.446 1.00 46.44 94 ASP B N 1
ATOM 497 C CA . ASP A 1 70 ? -79.314 35.971 -20.203 1.00 46.67 94 ASP B CA 1
ATOM 498 C C . ASP A 1 70 ? -78.247 34.899 -20.470 1.00 44.88 94 ASP B C 1
ATOM 499 O O . ASP A 1 70 ? -77.923 34.597 -21.626 1.00 43.91 94 ASP B O 1
ATOM 504 N N . HIS A 1 71 ? -77.727 34.320 -19.394 1.00 44.10 95 HIS B N 1
ATOM 505 C CA . HIS A 1 71 ? -76.629 33.366 -19.475 1.00 42.75 95 HIS B CA 1
ATOM 506 C C . HIS A 1 71 ? -76.973 32.077 -18.738 1.00 41.33 95 HIS B C 1
ATOM 507 O O . HIS A 1 71 ? -77.753 32.094 -17.788 1.00 42.46 95 HIS B O 1
ATOM 514 N N . LEU A 1 72 ? -76.367 30.975 -19.162 1.00 38.97 96 LEU B N 1
ATOM 515 C CA . LEU A 1 72 ? -76.555 29.678 -18.517 1.00 37.62 96 LEU B CA 1
ATOM 516 C C . LEU A 1 72 ? -75.931 29.647 -17.129 1.00 37.91 96 LEU B C 1
ATOM 517 O O . LEU A 1 72 ? -74.784 30.040 -16.951 1.00 37.74 96 LEU B O 1
ATOM 522 N N . LYS A 1 73 ? -76.684 29.160 -16.150 1.00 38.08 97 LYS B N 1
ATOM 523 C CA . LYS A 1 73 ? -76.196 29.055 -14.781 1.00 38.93 97 LYS B CA 1
ATOM 524 C C . LYS A 1 73 ? -75.460 27.748 -14.516 1.00 37.65 97 LYS B C 1
ATOM 525 O O . LYS A 1 73 ? -74.517 27.713 -13.720 1.00 37.49 97 LYS B O 1
ATOM 531 N N . VAL A 1 74 ? -75.900 26.678 -15.170 1.00 36.27 98 VAL B N 1
ATOM 532 C CA . VAL A 1 74 ? -75.319 25.367 -14.955 1.00 35.43 98 VAL B CA 1
ATOM 533 C C . VAL A 1 74 ? -75.370 24.531 -16.229 1.00 34.43 98 VAL B C 1
ATOM 534 O O . VAL A 1 74 ? -76.377 24.527 -16.940 1.00 34.14 98 VAL B O 1
ATOM 538 N N . ILE A 1 75 ? -74.255 23.863 -16.519 1.00 33.82 99 ILE B N 1
ATOM 539 C CA . ILE A 1 75 ? -74.138 22.929 -17.625 1.00 33.16 99 ILE B CA 1
ATOM 540 C C . ILE A 1 75 ? -73.862 21.549 -17.033 1.00 33.30 99 ILE B C 1
ATOM 541 O O . ILE A 1 75 ? -72.885 21.382 -16.294 1.00 33.18 99 ILE B O 1
ATOM 546 N N . LEU A 1 76 ? -74.708 20.575 -17.361 1.00 33.18 100 LEU B N 1
ATOM 547 C CA . LEU A 1 76 ? -74.565 19.206 -16.884 1.00 33.59 100 LEU B CA 1
ATOM 548 C C . LEU A 1 76 ? -74.219 18.292 -18.049 1.00 33.17 100 LEU B C 1
ATOM 549 O O . LEU A 1 76 ? -74.962 18.227 -19.029 1.00 33.04 100 LEU B O 1
ATOM 554 N N . LEU A 1 77 ? -73.098 17.585 -17.942 1.00 32.80 101 LEU B N 1
ATOM 555 C CA . LEU A 1 77 ? -72.617 16.725 -19.018 1.00 32.71 101 LEU B CA 1
ATOM 556 C C . LEU A 1 77 ? -72.904 15.262 -18.724 1.00 33.42 101 LEU B C 1
ATOM 557 O O . LEU A 1 77 ? -72.621 14.773 -17.633 1.00 34.08 101 LEU B O 1
ATOM 562 N N . GLY A 1 78 ? -73.476 14.571 -19.708 1.00 33.66 102 GLY B N 1
ATOM 563 C CA . GLY A 1 78 ? -73.786 13.155 -19.593 1.00 34.47 102 GLY B CA 1
ATOM 564 C C . GLY A 1 78 ? -72.543 12.294 -19.680 1.00 34.87 102 GLY B C 1
ATOM 565 O O . GLY A 1 78 ? -71.543 12.680 -20.291 1.00 33.88 102 GLY B O 1
ATOM 566 N N . GLU A 1 79 ? -72.628 11.111 -19.084 1.00 36.29 103 GLU B N 1
ATOM 567 C CA . GLU A 1 79 ? -71.476 10.225 -18.937 1.00 37.20 103 GLU B CA 1
ATOM 568 C C . GLU A 1 79 ? -70.894 9.777 -20.267 1.00 37.53 103 GLU B C 1
ATOM 569 O O . GLU A 1 79 ? -69.688 9.869 -20.479 1.00 37.38 103 GLU B O 1
ATOM 575 N N . LYS A 1 80 ? -71.744 9.288 -21.157 1.00 38.59 104 LYS B N 1
ATOM 576 C CA . LYS A 1 80 ? -71.270 8.799 -22.446 1.00 39.66 104 LYS B CA 1
ATOM 577 C C . LYS A 1 80 ? -70.562 9.913 -23.234 1.00 38.66 104 LYS B C 1
ATOM 578 O O . LYS A 1 80 ? -69.538 9.676 -23.875 1.00 39.25 104 LYS B O 1
ATOM 584 N N . LEU A 1 81 ? -71.090 11.128 -23.164 1.00 37.92 105 LEU B N 1
ATOM 585 C CA . LEU A 1 81 ? -70.462 12.259 -23.839 1.00 37.25 105 LEU B CA 1
ATOM 586 C C . LEU A 1 81 ? -69.071 12.547 -23.275 1.00 37.14 105 LEU B C 1
ATOM 587 O O . LEU A 1 81 ? -68.112 12.683 -24.036 1.00 37.58 105 LEU B O 1
ATOM 592 N N . MET A 1 82 ? -68.960 12.628 -21.952 1.00 36.94 106 MET B N 1
ATOM 593 C CA . MET A 1 82 ? -67.677 12.911 -21.307 1.00 36.93 106 MET B CA 1
ATOM 594 C C . MET A 1 82 ? -66.639 11.811 -21.556 1.00 38.26 106 MET B C 1
ATOM 595 O O . MET A 1 82 ? -65.441 12.094 -21.637 1.00 37.94 106 MET B O 1
ATOM 600 N N . ARG A 1 83 ? -67.094 10.561 -21.636 1.00 39.50 107 ARG B N 1
ATOM 601 C CA . ARG A 1 83 ? -66.188 9.437 -21.866 1.00 41.20 107 ARG B CA 1
ATOM 602 C C . ARG A 1 83 ? -65.672 9.402 -23.305 1.00 42.19 107 ARG B C 1
ATOM 603 O O . ARG A 1 83 ? -64.549 8.972 -23.541 1.00 42.93 107 ARG B O 1
ATOM 611 N N . ASN A 1 84 ? -66.480 9.860 -24.256 1.00 42.77 108 ASN B N 1
ATOM 612 C CA . ASN A 1 84 ? -66.113 9.782 -25.676 1.00 44.00 108 ASN B CA 1
ATOM 613 C C . ASN A 1 84 ? -65.592 11.071 -26.319 1.00 43.45 108 ASN B C 1
ATOM 614 O O . ASN A 1 84 ? -65.005 11.014 -27.396 1.00 44.19 108 ASN B O 1
ATOM 619 N N . GLN A 1 85 ? -65.779 12.218 -25.670 1.00 42.68 109 GLN B N 1
ATOM 620 C CA . GLN A 1 85 ? -65.423 13.503 -26.293 1.00 42.00 109 GLN B CA 1
ATOM 621 C C . GLN A 1 85 ? -64.677 14.453 -25.380 1.00 41.25 109 GLN B C 1
ATOM 622 O O . GLN A 1 85 ? -64.967 14.536 -24.183 1.00 41.19 109 GLN B O 1
ATOM 628 N N . ASN A 1 86 ? -63.718 15.166 -25.967 1.00 40.87 110 ASN B N 1
ATOM 629 C CA . ASN A 1 86 ? -63.023 16.256 -25.308 1.00 40.30 110 ASN B CA 1
ATOM 630 C C . ASN A 1 86 ? -64.082 17.261 -24.862 1.00 38.95 110 ASN B C 1
ATOM 631 O O . ASN A 1 86 ? -64.782 17.840 -25.697 1.00 38.81 110 ASN B O 1
ATOM 636 N N . VAL A 1 87 ? -64.219 17.450 -23.552 1.00 37.99 111 VAL B N 1
ATOM 637 C CA . VAL A 1 87 ? -65.307 18.278 -23.016 1.00 36.66 111 VAL B CA 1
ATOM 638 C C . VAL A 1 87 ? -65.152 19.757 -23.382 1.00 35.89 111 VAL B C 1
ATOM 639 O O . VAL A 1 87 ? -66.143 20.433 -23.634 1.00 35.61 111 VAL B O 1
ATOM 643 N N . ASP A 1 88 ? -63.918 20.243 -23.420 1.00 35.58 112 ASP B N 1
ATOM 644 C CA . ASP A 1 88 ? -63.655 21.619 -23.821 1.00 35.57 112 ASP B CA 1
ATOM 645 C C . ASP A 1 88 ? -64.077 21.851 -25.275 1.00 34.84 112 ASP B C 1
ATOM 646 O O . ASP A 1 88 ? -64.711 22.848 -25.589 1.00 34.04 112 ASP B O 1
ATOM 651 N N . GLN A 1 89 ? -63.743 20.906 -26.145 1.00 34.73 113 GLN B N 1
ATOM 652 C CA . GLN A 1 89 ? -64.103 21.003 -27.553 1.00 34.64 113 GLN B CA 1
ATOM 653 C C . GLN A 1 89 ? -65.611 20.954 -27.738 1.00 34.02 113 GLN B C 1
ATOM 654 O O . GLN A 1 89 ? -66.154 21.698 -28.559 1.00 33.77 113 GLN B O 1
ATOM 660 N N . VAL A 1 90 ? -66.281 20.093 -26.967 1.00 33.62 114 VAL B N 1
ATOM 661 C CA . VAL A 1 90 ? -67.749 19.994 -26.997 1.00 33.28 114 VAL B CA 1
ATOM 662 C C . VAL A 1 90 ? -68.420 21.307 -26.585 1.00 32.58 114 VAL B C 1
ATOM 663 O O . VAL A 1 90 ? -69.305 21.794 -27.277 1.00 31.89 114 VAL B O 1
ATOM 667 N N . LEU A 1 91 ? -68.010 21.857 -25.442 1.00 32.63 115 LEU B N 1
ATOM 668 C CA . LEU A 1 91 ? -68.560 23.125 -24.951 1.00 32.58 115 LEU B CA 1
ATOM 669 C C . LEU A 1 91 ? -68.358 24.228 -25.979 1.00 32.62 115 LEU B C 1
ATOM 670 O O . LEU A 1 91 ? -69.281 24.971 -26.284 1.00 32.50 115 LEU B O 1
ATOM 675 N N . ASN A 1 92 ? -67.148 24.327 -26.514 1.00 33.33 116 ASN B N 1
ATOM 676 C CA . ASN A 1 92 ? -66.857 25.306 -27.547 1.00 34.09 116 ASN B CA 1
ATOM 677 C C . ASN A 1 92 ? -67.737 25.130 -28.777 1.00 34.69 116 ASN B C 1
ATOM 678 O O . ASN A 1 92 ? -68.219 26.101 -29.346 1.00 33.92 116 ASN B O 1
ATOM 683 N N . HIS A 1 93 ? -67.929 23.885 -29.193 1.00 35.95 117 HIS B N 1
ATOM 684 C CA . HIS A 1 93 ? -68.721 23.611 -30.380 1.00 37.28 117 HIS B CA 1
ATOM 685 C C . HIS A 1 93 ? -70.184 23.990 -30.210 1.00 36.82 117 HIS B C 1
ATOM 686 O O . HIS A 1 93 ? -70.771 24.600 -31.088 1.00 36.65 117 HIS B O 1
ATOM 693 N N . PHE A 1 94 ? -70.763 23.648 -29.066 1.00 36.95 118 PHE B N 1
ATOM 694 C CA . PHE A 1 94 ? -72.211 23.800 -28.883 1.00 37.08 118 PHE B CA 1
ATOM 695 C C . PHE A 1 94 ? -72.681 25.042 -28.164 1.00 37.09 118 PHE B C 1
ATOM 696 O O . PHE A 1 94 ? -73.846 25.401 -28.293 1.00 37.13 118 PHE B O 1
ATOM 704 N N . ILE A 1 95 ? -71.799 25.697 -27.416 1.00 37.41 119 ILE B N 1
ATOM 705 C CA . ILE A 1 95 ? -72.199 26.834 -26.606 1.00 37.64 119 ILE B CA 1
ATOM 706 C C . ILE A 1 95 ? -71.468 28.098 -27.040 1.00 38.87 119 ILE B C 1
ATOM 707 O O . ILE A 1 95 ? -70.240 28.122 -27.118 1.00 38.90 119 ILE B O 1
ATOM 712 N N . ARG A 1 96 ? -72.236 29.141 -27.336 1.00 40.14 120 ARG B N 1
ATOM 713 C CA . ARG A 1 96 ? -71.673 30.434 -27.693 1.00 41.98 120 ARG B CA 1
ATOM 714 C C . ARG A 1 96 ? -71.043 31.033 -26.453 1.00 42.60 120 ARG B C 1
ATOM 715 O O . ARG A 1 96 ? -71.546 30.830 -25.349 1.00 42.07 120 ARG B O 1
ATOM 723 N N . ASP A 1 97 ? -69.946 31.762 -26.626 1.00 44.00 121 ASP B N 1
ATOM 724 C CA . ASP A 1 97 ? -69.274 32.400 -25.493 1.00 45.36 121 ASP B CA 1
ATOM 725 C C . ASP A 1 97 ? -70.221 33.282 -24.679 1.00 45.30 121 ASP B C 1
ATOM 726 O O . ASP A 1 97 ? -70.136 33.305 -23.446 1.00 45.38 121 ASP B O 1
ATOM 731 N N . ASP A 1 98 ? -71.138 33.981 -25.348 1.00 44.84 122 ASP B N 1
ATOM 732 C CA . ASP A 1 98 ? -72.048 34.874 -24.622 1.00 45.15 122 ASP B CA 1
ATOM 733 C C . ASP A 1 98 ? -73.215 34.164 -23.920 1.00 44.08 122 ASP B C 1
ATOM 734 O O . ASP A 1 98 ? -74.022 34.819 -23.284 1.00 44.56 122 ASP B O 1
ATOM 739 N N . GLU A 1 99 ? -73.301 32.838 -24.028 1.00 43.03 123 GLU B N 1
ATOM 740 C CA . GLU A 1 99 ? -74.250 32.064 -23.217 1.00 42.52 123 GLU B CA 1
ATOM 741 C C . GLU A 1 99 ? -73.626 31.712 -21.859 1.00 42.21 123 GLU B C 1
ATOM 742 O O . GLU A 1 99 ? -74.324 31.261 -20.946 1.00 41.77 123 GLU B O 1
ATOM 748 N N . LEU A 1 100 ? -72.314 31.902 -21.731 1.00 41.76 124 LEU B N 1
ATOM 749 C CA . LEU A 1 100 ? -71.604 31.504 -20.520 1.00 41.93 124 LEU B CA 1
ATOM 750 C C . LEU A 1 100 ? -70.943 32.658 -19.802 1.00 42.97 124 LEU B C 1
ATOM 751 O O . LEU A 1 100 ? -70.615 33.676 -20.397 1.00 43.66 124 LEU B O 1
ATOM 756 N N . ARG A 1 101 ? -70.766 32.465 -18.503 1.00 43.52 125 ARG B N 1
ATOM 757 C CA . ARG A 1 101 ? -70.054 33.384 -17.638 1.00 44.51 125 ARG B CA 1
ATOM 758 C C . ARG A 1 101 ? -68.981 32.603 -16.909 1.00 44.22 125 ARG B C 1
ATOM 759 O O . ARG A 1 101 ? -69.069 31.377 -16.780 1.00 43.20 125 ARG B O 1
ATOM 767 N N . ARG A 1 102 ? -67.976 33.324 -16.423 1.00 44.84 126 ARG B N 1
ATOM 768 C CA . ARG A 1 102 ? -66.927 32.735 -15.607 1.00 44.69 126 ARG B CA 1
ATOM 769 C C . ARG A 1 102 ? -67.534 31.905 -14.474 1.00 43.55 126 ARG B C 1
ATOM 770 O O . ARG A 1 102 ? -67.035 30.839 -14.162 1.00 43.35 126 ARG B O 1
ATOM 778 N N . SER A 1 103 ? -68.623 32.398 -13.888 1.00 43.04 127 SER B N 1
ATOM 779 C CA . SER A 1 103 ? -69.272 31.748 -12.754 1.00 42.73 127 SER B CA 1
ATOM 780 C C . SER A 1 103 ? -70.318 30.659 -13.094 1.00 41.16 127 SER B C 1
ATOM 781 O O . SER A 1 103 ? -70.901 30.077 -12.179 1.00 41.54 127 SER B O 1
ATOM 784 N N . SER A 1 104 ? -70.571 30.390 -14.374 1.00 39.23 128 SER B N 1
ATOM 785 C CA . SER A 1 104 ? -71.470 29.298 -14.751 1.00 37.86 128 SER B CA 1
ATOM 786 C C . SER A 1 104 ? -70.899 27.983 -14.227 1.00 37.50 128 SER B C 1
ATOM 787 O O . SER A 1 104 ? -69.702 27.738 -14.363 1.00 37.29 128 SER B O 1
ATOM 790 N N . TYR A 1 105 ? -71.744 27.140 -13.640 1.00 37.10 129 TYR B N 1
ATOM 791 C CA . TYR A 1 105 ? -71.286 25.875 -13.069 1.00 37.16 129 TYR B CA 1
ATOM 792 C C . TYR A 1 105 ? -71.203 24.775 -14.112 1.00 35.14 129 TYR B C 1
ATOM 793 O O . TYR A 1 105 ? -72.022 24.707 -15.022 1.00 33.90 129 TYR B O 1
ATOM 802 N N . LEU A 1 106 ? -70.223 23.897 -13.946 1.00 34.38 130 LEU B N 1
ATOM 803 C CA . LEU A 1 106 ? -70.055 22.742 -14.807 1.00 33.64 130 LEU B CA 1
ATOM 804 C C . LEU A 1 106 ? -70.111 21.490 -13.937 1.00 34.43 130 LEU B C 1
ATOM 805 O O . LEU A 1 106 ? -69.409 21.412 -12.926 1.00 34.86 130 LEU B O 1
ATOM 810 N N . MET A 1 107 ? -70.941 20.521 -14.325 1.00 34.55 131 MET B N 1
ATOM 811 C CA . MET A 1 107 ? -71.102 19.295 -13.557 1.00 35.73 131 MET B CA 1
ATOM 812 C C . MET A 1 107 ? -71.256 18.062 -14.422 1.00 35.32 131 MET B C 1
ATOM 813 O O . MET A 1 107 ? -71.575 18.152 -15.607 1.00 34.14 131 MET B O 1
ATOM 818 N N . ALA A 1 108 ? -71.027 16.914 -13.787 1.00 35.32 132 ALA B N 1
ATOM 819 C CA . ALA A 1 108 ? -71.044 15.629 -14.452 1.00 35.60 132 ALA B CA 1
ATOM 820 C C . ALA A 1 108 ? -72.219 14.802 -13.965 1.00 36.33 132 ALA B C 1
ATOM 821 O O . ALA A 1 108 ? -72.584 14.849 -12.791 1.00 37.15 132 ALA B O 1
ATOM 823 N N . ALA A 1 109 ? -72.825 14.061 -14.882 1.00 36.07 133 ALA B N 1
ATOM 824 C CA . ALA A 1 109 ? -73.894 13.150 -14.526 1.00 37.09 133 ALA B CA 1
ATOM 825 C C . ALA A 1 109 ? -73.409 11.727 -14.712 1.00 37.76 133 ALA B C 1
ATOM 826 O O . ALA A 1 109 ? -72.712 11.420 -15.672 1.00 37.02 133 ALA B O 1
ATOM 828 N N . ARG A 1 110 ? -73.758 10.865 -13.774 1.00 39.65 134 ARG B N 1
ATOM 829 C CA . ARG A 1 110 ? -73.610 9.447 -13.983 1.00 41.32 134 ARG B CA 1
ATOM 830 C C . ARG A 1 110 ? -74.797 9.118 -14.867 1.00 42.01 134 ARG B C 1
ATOM 831 O O . ARG A 1 110 ? -75.922 9.514 -14.563 1.00 42.82 134 ARG B O 1
ATOM 839 N N . GLY A 1 111 ? -74.558 8.432 -15.973 1.00 42.29 135 GLY B N 1
ATOM 840 C CA . GLY A 1 111 ? -75.627 8.158 -16.919 1.00 43.10 135 GLY B CA 1
ATOM 841 C C . GLY A 1 111 ? -76.012 9.421 -17.681 1.00 42.09 135 GLY B C 1
ATOM 842 O O . GLY A 1 111 ? -75.205 10.330 -17.851 1.00 41.06 135 GLY B O 1
ATOM 843 N N . ASN A 1 112 ? -77.264 9.471 -18.110 1.00 42.95 136 ASN B N 1
ATOM 844 C CA . ASN A 1 112 ? -77.788 10.542 -18.953 1.00 42.30 136 ASN B CA 1
ATOM 845 C C . ASN A 1 112 ? -78.101 11.837 -18.175 1.00 40.86 136 ASN B C 1
ATOM 846 O O . ASN A 1 112 ? -78.838 11.824 -17.188 1.00 41.47 136 ASN B O 1
ATOM 851 N N . ALA A 1 113 ? -77.530 12.948 -18.635 1.00 38.93 137 ALA B N 1
ATOM 852 C CA . ALA A 1 113 ? -77.710 14.264 -18.002 1.00 38.06 137 ALA B CA 1
ATOM 853 C C . ALA A 1 113 ? -79.144 14.793 -18.051 1.00 38.41 137 ALA B C 1
ATOM 854 O O . ALA A 1 113 ? -79.610 15.404 -17.092 1.00 38.21 137 ALA B O 1
ATOM 856 N N . ALA A 1 114 ? -79.832 14.577 -19.169 1.00 38.80 138 ALA B N 1
ATOM 857 C CA . ALA A 1 114 ? -81.209 15.060 -19.323 1.00 39.79 138 ALA B CA 1
ATOM 858 C C . ALA A 1 114 ? -82.150 14.450 -18.269 1.00 41.95 138 ALA B C 1
ATOM 859 O O . ALA A 1 114 ? -83.043 15.128 -17.763 1.00 42.18 138 ALA B O 1
ATOM 861 N N . ASP A 1 115 ? -81.921 13.186 -17.917 1.00 43.89 139 ASP B N 1
ATOM 862 C CA . ASP A 1 115 ? -82.733 12.506 -16.905 1.00 46.81 139 ASP B CA 1
ATOM 863 C C . ASP A 1 115 ? -82.538 13.035 -15.483 1.00 47.55 139 ASP B C 1
ATOM 864 O O . ASP A 1 115 ? -83.381 12.801 -14.620 1.00 48.87 139 ASP B O 1
ATOM 869 N N . VAL A 1 116 ? -81.431 13.729 -15.231 1.00 47.04 140 VAL B N 1
ATOM 870 C CA . VAL A 1 116 ? -81.171 14.271 -13.898 1.00 47.98 140 VAL B CA 1
ATOM 871 C C . VAL A 1 116 ? -82.064 15.484 -13.616 1.00 48.78 140 VAL B C 1
ATOM 872 O O . VAL A 1 116 ? -82.503 15.671 -12.489 1.00 49.91 140 VAL B O 1
ATOM 876 N N . PHE A 1 117 ? -82.335 16.302 -14.631 1.00 48.45 141 PHE B N 1
ATOM 877 C CA . PHE A 1 117 ? -83.261 17.424 -14.468 1.00 49.47 141 PHE B CA 1
ATOM 878 C C . PHE A 1 117 ? -84.697 16.898 -14.408 1.00 52.46 141 PHE B C 1
ATOM 879 O O . PHE A 1 117 ? -85.126 16.184 -15.312 1.00 52.76 141 PHE B O 1
ATOM 887 N N . THR A 1 118 ? -85.431 17.239 -13.351 1.00 55.80 142 THR B N 1
ATOM 888 C CA . THR A 1 118 ? -86.829 16.801 -13.192 1.00 59.10 142 THR B CA 1
ATOM 889 C C . THR A 1 118 ? -87.738 17.935 -12.732 1.00 61.04 142 THR B C 1
ATOM 890 O O . THR A 1 118 ? -87.307 18.823 -12.004 1.00 60.74 142 THR B O 1
ATOM 894 N N . LYS A 1 119 ? -89.002 17.883 -13.149 1.00 63.84 143 LYS B N 1
ATOM 895 C CA . LYS A 1 119 ? -89.988 18.912 -12.789 1.00 66.34 143 LYS B CA 1
ATOM 896 C C . LYS A 1 119 ? -90.176 19.049 -11.274 1.00 69.59 143 LYS B C 1
ATOM 897 O O . LYS A 1 119 ? -90.133 18.060 -10.542 1.00 71.13 143 LYS B O 1
ATOM 903 N N . GLY A 1 120 ? -90.380 20.292 -10.831 1.00 71.45 144 GLY B N 1
ATOM 904 C CA . GLY A 1 120 ? -90.476 20.652 -9.410 1.00 74.49 144 GLY B CA 1
ATOM 905 C C . GLY A 1 120 ? -91.524 19.907 -8.607 1.00 78.36 144 GLY B C 1
ATOM 906 O O . GLY A 1 120 ? -92.431 19.292 -9.174 1.00 79.35 144 GLY B O 1
ATOM 907 N N . ASN A 1 121 ? -91.408 19.985 -7.279 1.00 81.32 145 ASN B N 1
ATOM 908 C CA . ASN A 1 121 ? -92.289 19.226 -6.382 1.00 85.20 145 ASN B CA 1
ATOM 909 C C . ASN A 1 121 ? -93.711 19.797 -6.281 1.00 87.80 145 ASN B C 1
ATOM 910 O O . ASN A 1 121 ? -94.668 19.101 -6.634 1.00 89.39 145 ASN B O 1
ATOM 915 N N . PRO A 1 122 ? -93.862 21.060 -5.812 1.00 88.90 146 PRO B N 1
ATOM 916 C CA . PRO A 1 122 ? -95.213 21.584 -5.582 1.00 91.27 146 PRO B CA 1
ATOM 917 C C . PRO A 1 122 ? -95.753 22.399 -6.761 1.00 89.84 146 PRO B C 1
ATOM 918 O O . PRO A 1 122 ? -94.982 22.835 -7.620 1.00 87.35 146 PRO B O 1
ATOM 922 N N . LYS A 1 145 ? -72.386 20.060 -3.769 1.00 85.66 169 LYS B N 1
ATOM 923 C CA . LYS A 1 145 ? -71.052 20.488 -3.373 1.00 84.65 169 LYS B CA 1
ATOM 924 C C . LYS A 1 145 ? -70.501 19.522 -2.309 1.00 84.45 169 LYS B C 1
ATOM 925 O O . LYS A 1 145 ? -71.280 18.769 -1.712 1.00 85.95 169 LYS B O 1
ATOM 931 N N . ILE A 1 146 ? -69.191 19.530 -2.040 1.00 82.99 170 ILE B N 1
ATOM 932 C CA . ILE A 1 146 ? -68.218 20.470 -2.615 1.00 81.65 170 ILE B CA 1
ATOM 933 C C . ILE A 1 146 ? -67.251 19.827 -3.616 1.00 78.08 170 ILE B C 1
ATOM 934 O O . ILE A 1 146 ? -66.329 19.106 -3.234 1.00 77.63 170 ILE B O 1
ATOM 939 N N . MET A 1 147 ? -67.481 20.101 -4.900 1.00 75.66 171 MET B N 1
ATOM 940 C CA . MET A 1 147 ? -66.575 19.683 -5.976 1.00 72.71 171 MET B CA 1
ATOM 941 C C . MET A 1 147 ? -66.622 20.632 -7.189 1.00 70.95 171 MET B C 1
ATOM 942 O O . MET A 1 147 ? -67.119 20.256 -8.256 1.00 70.07 171 MET B O 1
ATOM 947 N N . ILE A 1 148 ? -66.147 21.870 -7.048 1.00 70.05 172 ILE B N 1
ATOM 948 C CA . ILE A 1 148 ? -65.714 22.479 -5.797 1.00 70.36 172 ILE B CA 1
ATOM 949 C C . ILE A 1 148 ? -66.743 23.486 -5.247 1.00 70.65 172 ILE B C 1
ATOM 950 O O . ILE A 1 148 ? -66.621 23.900 -4.093 1.00 72.88 172 ILE B O 1
ATOM 955 N N . PRO A 1 149 ? -67.781 23.863 -6.031 1.00 68.16 173 PRO B N 1
ATOM 956 C CA . PRO A 1 149 ? -68.256 23.516 -7.376 1.00 64.96 173 PRO B CA 1
ATOM 957 C C . PRO A 1 149 ? -67.389 24.081 -8.506 1.00 61.60 173 PRO B C 1
ATOM 958 O O . PRO A 1 149 ? -66.961 25.234 -8.445 1.00 62.48 173 PRO B O 1
ATOM 962 N N . LEU A 1 150 ? -67.139 23.259 -9.520 1.00 57.23 174 LEU B N 1
ATOM 963 C CA . LEU A 1 150 ? -66.310 23.652 -10.646 1.00 54.53 174 LEU B CA 1
ATOM 964 C C . LEU A 1 150 ? -67.056 24.653 -11.516 1.00 53.98 174 LEU B C 1
ATOM 965 O O . LEU A 1 150 ? -68.195 24.427 -11.910 1.00 53.76 174 LEU B O 1
ATOM 970 N N . ARG A 1 151 ? -66.406 25.771 -11.795 1.00 53.10 175 ARG B N 1
ATOM 971 C CA . ARG A 1 151 ? -66.971 26.786 -12.659 1.00 53.48 175 ARG B CA 1
ATOM 972 C C . ARG A 1 151 ? -66.245 26.765 -13.996 1.00 51.59 175 ARG B C 1
ATOM 973 O O . ARG A 1 151 ? -65.086 26.366 -14.082 1.00 49.97 175 ARG B O 1
ATOM 981 N N . ILE A 1 152 ? -66.971 27.154 -15.036 1.00 51.54 176 ILE B N 1
ATOM 982 C CA . ILE A 1 152 ? -66.466 27.226 -16.405 1.00 50.97 176 ILE B CA 1
ATOM 983 C C . ILE A 1 152 ? -65.110 27.921 -16.507 1.00 50.58 176 ILE B C 1
ATOM 984 O O . ILE A 1 152 ? -64.247 27.477 -17.250 1.00 49.87 176 ILE B O 1
ATOM 989 N N . GLY A 1 153 ? -64.936 29.006 -15.758 1.00 51.42 177 GLY B N 1
ATOM 990 C CA . GLY A 1 153 ? -63.676 29.745 -15.743 1.00 51.85 177 GLY B CA 1
ATOM 991 C C . GLY A 1 153 ? -62.496 28.835 -15.467 1.00 50.11 177 GLY B C 1
ATOM 992 O O . GLY A 1 153 ? -61.555 28.753 -16.271 1.00 50.62 177 GLY B O 1
ATOM 993 N N . ARG A 1 154 ? -62.570 28.120 -14.350 1.00 48.23 178 ARG B N 1
ATOM 994 C CA . ARG A 1 154 ? -61.506 27.212 -13.951 1.00 46.91 178 ARG B CA 1
ATOM 995 C C . ARG A 1 154 ? -61.381 25.989 -14.851 1.00 44.42 178 ARG B C 1
ATOM 996 O O . ARG A 1 154 ? -60.273 25.645 -15.268 1.00 44.28 178 ARG B O 1
ATOM 1004 N N . ALA A 1 155 ? -62.503 25.327 -15.129 1.00 42.17 179 ALA B N 1
ATOM 1005 C CA . ALA A 1 155 ? -62.485 24.097 -15.927 1.00 40.52 179 ALA B CA 1
ATOM 1006 C C . ALA A 1 155 ? -61.810 24.329 -17.280 1.00 40.71 179 ALA B C 1
ATOM 1007 O O . ALA A 1 155 ? -60.977 23.539 -17.707 1.00 40.44 179 ALA B O 1
ATOM 1009 N N . SER A 1 156 ? -62.148 25.430 -17.935 1.00 41.32 180 SER B N 1
ATOM 1010 C CA . SER A 1 156 ? -61.551 25.737 -19.229 1.00 42.73 180 SER B CA 1
ATOM 1011 C C . SER A 1 156 ? -60.045 25.978 -19.115 1.00 42.47 180 SER B C 1
ATOM 1012 O O . SER A 1 156 ? -59.283 25.538 -19.961 1.00 43.05 180 SER B O 1
ATOM 1015 N N . VAL A 1 157 ? -59.622 26.681 -18.071 1.00 41.73 181 VAL B N 1
ATOM 1016 C CA . VAL A 1 157 ? -58.201 26.919 -17.861 1.00 42.65 181 VAL B CA 1
ATOM 1017 C C . VAL A 1 157 ? -57.464 25.598 -17.572 1.00 41.90 181 VAL B C 1
ATOM 1018 O O . VAL A 1 157 ? -56.356 25.397 -18.066 1.00 42.63 181 VAL B O 1
ATOM 1022 N N . TYR A 1 158 ? -58.092 24.692 -16.820 1.00 40.31 182 TYR B N 1
ATOM 1023 C CA . TYR A 1 158 ? -57.494 23.382 -16.555 1.00 40.52 182 TYR B CA 1
ATOM 1024 C C . TYR A 1 158 ? -57.245 22.609 -17.853 1.00 41.35 182 TYR B C 1
ATOM 1025 O O . TYR A 1 158 ? -56.164 22.073 -18.062 1.00 42.14 182 TYR B O 1
ATOM 1034 N N . SER A 1 159 ? -58.261 22.546 -18.703 1.00 41.52 183 SER B N 1
ATOM 1035 C CA . SER A 1 159 ? -58.160 21.879 -19.999 1.00 43.59 183 SER B CA 1
ATOM 1036 C C . SER A 1 159 ? -57.031 22.448 -20.852 1.00 45.82 183 SER B C 1
ATOM 1037 O O . SER A 1 159 ? -56.183 21.711 -21.367 1.00 47.98 183 SER B O 1
ATOM 1040 N N . GLN A 1 160 ? -57.015 23.767 -20.970 1.00 45.85 184 GLN B N 1
ATOM 1041 C CA . GLN A 1 160 ? -56.070 24.448 -21.840 1.00 48.45 184 GLN B CA 1
ATOM 1042 C C . GLN A 1 160 ? -54.627 24.308 -21.377 1.00 49.68 184 GLN B C 1
ATOM 1043 O O . GLN A 1 160 ? -53.708 24.407 -22.190 1.00 52.47 184 GLN B O 1
ATOM 1049 N N . ASN A 1 161 ? -54.428 24.079 -20.082 1.00 48.05 185 ASN B N 1
ATOM 1050 C CA . ASN A 1 161 ? -53.086 24.013 -19.520 1.00 49.77 185 ASN B CA 1
ATOM 1051 C C . ASN A 1 161 ? -52.606 22.594 -19.219 1.00 49.76 185 ASN B C 1
ATOM 1052 O O . ASN A 1 161 ? -51.544 22.410 -18.626 1.00 51.33 185 ASN B O 1
ATOM 1057 N N . GLY A 1 162 ? -53.371 21.595 -19.651 1.00 48.29 186 GLY B N 1
ATOM 1058 C CA . GLY A 1 162 ? -52.956 20.200 -19.518 1.00 49.04 186 GLY B CA 1
ATOM 1059 C C . GLY A 1 162 ? -53.093 19.584 -18.135 1.00 47.33 186 GLY B C 1
ATOM 1060 O O . GLY A 1 162 ? -52.291 18.735 -17.754 1.00 48.91 186 GLY B O 1
ATOM 1061 N N . TYR A 1 163 ? -54.108 19.999 -17.385 1.00 44.67 187 TYR B N 1
ATOM 1062 C CA . TYR A 1 163 ? -54.352 19.444 -16.055 1.00 43.22 187 TYR B CA 1
ATOM 1063 C C . TYR A 1 163 ? -55.476 18.437 -16.065 1.00 41.47 187 TYR B C 1
ATOM 1064 O O . TYR A 1 163 ? -56.465 18.616 -16.773 1.00 40.66 187 TYR B O 1
ATOM 1073 N N . SER A 1 164 ? -55.293 17.364 -15.298 1.00 41.52 188 SER B N 1
ATOM 1074 C CA . SER A 1 164 ? -56.378 16.463 -14.965 1.00 39.92 188 SER B CA 1
ATOM 1075 C C . SER A 1 164 ? -57.080 17.107 -13.778 1.00 38.54 188 SER B C 1
ATOM 1076 O O . SER A 1 164 ? -56.458 17.829 -13.000 1.00 38.92 188 SER B O 1
ATOM 1079 N N . TYR A 1 165 ? -58.374 16.861 -13.634 1.00 37.46 189 TYR B N 1
ATOM 1080 C CA . TYR A 1 165 ? -59.138 17.476 -12.550 1.00 36.80 189 TYR B CA 1
ATOM 1081 C C . TYR A 1 165 ? -60.433 16.733 -12.267 1.00 35.69 189 TYR B C 1
ATOM 1082 O O . TYR A 1 165 ? -60.845 15.853 -13.030 1.00 35.49 189 TYR B O 1
ATOM 1091 N N . LEU A 1 166 ? -61.062 17.097 -11.155 1.00 35.21 190 LEU B N 1
ATOM 1092 C CA . LEU A 1 166 ? -62.317 16.500 -10.757 1.00 34.60 190 LEU B CA 1
ATOM 1093 C C . LEU A 1 166 ? -63.475 17.451 -11.051 1.00 34.52 190 LEU B C 1
ATOM 1094 O O . LEU A 1 166 ? -63.319 18.665 -11.052 1.00 34.96 190 LEU B O 1
ATOM 1099 N N . ILE A 1 167 ? -64.636 16.864 -11.293 1.00 34.34 191 ILE B N 1
ATOM 1100 C CA . ILE A 1 167 ? -65.868 17.583 -11.519 1.00 34.65 191 ILE B CA 1
ATOM 1101 C C . ILE A 1 167 ? -66.953 16.908 -10.675 1.00 35.02 191 ILE B C 1
ATOM 1102 O O . ILE A 1 167 ? -67.083 15.690 -10.712 1.00 35.01 191 ILE B O 1
ATOM 1107 N N . GLN A 1 168 ? -67.713 17.690 -9.910 1.00 35.98 192 GLN B N 1
ATOM 1108 C CA . GLN A 1 168 ? -68.799 17.155 -9.086 1.00 37.25 192 GLN B CA 1
ATOM 1109 C C . GLN A 1 168 ? -69.750 16.312 -9.922 1.00 37.78 192 GLN B C 1
ATOM 1110 O O . GLN A 1 168 ? -70.174 16.742 -10.982 1.00 37.64 192 GLN B O 1
ATOM 1116 N N . ALA A 1 169 ? -70.093 15.125 -9.432 1.00 38.47 193 ALA B N 1
ATOM 1117 C CA . ALA A 1 169 ? -71.026 14.251 -10.133 1.00 40.01 193 ALA B CA 1
ATOM 1118 C C . ALA A 1 169 ? -72.399 14.283 -9.471 1.00 42.82 193 ALA B C 1
ATOM 1119 O O . ALA A 1 169 ? -72.503 14.500 -8.264 1.00 43.28 193 ALA B O 1
ATOM 1121 N N . VAL A 1 170 ? -73.446 14.100 -10.275 1.00 45.66 194 VAL B N 1
ATOM 1122 C CA . VAL A 1 170 ? -74.811 13.947 -9.767 1.00 49.48 194 VAL B CA 1
ATOM 1123 C C . VAL A 1 170 ? -75.429 12.680 -10.353 1.00 51.81 194 VAL B C 1
ATOM 1124 O O . VAL A 1 170 ? -75.053 12.236 -11.440 1.00 50.98 194 VAL B O 1
ATOM 1128 N N . LYS A 1 171 ? -76.368 12.091 -9.622 1.00 55.43 195 LYS B N 1
ATOM 1129 C CA . LYS A 1 171 ? -77.026 10.869 -10.068 1.00 58.43 195 LYS B CA 1
ATOM 1130 C C . LYS A 1 171 ? -78.500 10.906 -9.731 1.00 62.96 195 LYS B C 1
ATOM 1131 O O . LYS A 1 171 ? -78.885 11.323 -8.637 1.00 64.06 195 LYS B O 1
ATOM 1137 N N . ASN A 1 172 ? -79.314 10.470 -10.685 1.00 66.46 196 ASN B N 1
ATOM 1138 C CA . ASN A 1 172 ? -80.743 10.365 -10.492 1.00 71.68 196 ASN B CA 1
ATOM 1139 C C . ASN A 1 172 ? -81.010 8.992 -9.877 1.00 73.71 196 ASN B C 1
ATOM 1140 O O . ASN A 1 172 ? -81.145 8.002 -10.596 1.00 75.03 196 ASN B O 1
ATOM 1145 N N . GLU A 1 173 ? -81.065 8.928 -8.546 1.00 74.90 197 GLU B N 1
ATOM 1146 C CA . GLU A 1 173 ? -81.220 7.650 -7.827 1.00 76.82 197 GLU B CA 1
ATOM 1147 C C . GLU A 1 173 ? -82.684 7.234 -7.666 1.00 82.04 197 GLU B C 1
ATOM 1148 O O . GLU A 1 173 ? -83.131 6.909 -6.560 1.00 84.18 197 GLU B O 1
ATOM 1154 N N . LYS A 1 174 ? -83.413 7.228 -8.782 1.00 84.70 198 LYS B N 1
ATOM 1155 C CA . LYS A 1 174 ? -84.831 6.858 -8.811 1.00 90.26 198 LYS B CA 1
ATOM 1156 C C . LYS A 1 174 ? -85.631 7.470 -7.641 1.00 93.03 198 LYS B C 1
ATOM 1157 O O . LYS A 1 174 ? -86.241 6.738 -6.855 1.00 95.92 198 LYS B O 1
ATOM 1163 N N . GLY A 1 175 ? -85.614 8.799 -7.498 1.00 92.40 199 GLY B N 1
ATOM 1164 C CA . GLY A 1 175 ? -84.853 9.712 -8.360 1.00 88.87 199 GLY B CA 1
ATOM 1165 C C . GLY A 1 175 ? -85.681 10.903 -8.810 1.00 91.54 199 GLY B C 1
ATOM 1166 O O . GLY A 1 175 ? -86.529 10.734 -9.687 1.00 94.95 199 GLY B O 1
ATOM 1167 N N . LYS A 1 176 ? -85.499 12.102 -8.242 1.00 90.53 200 LYS B N 1
ATOM 1168 C CA . LYS A 1 176 ? -84.590 12.445 -7.117 1.00 87.03 200 LYS B CA 1
ATOM 1169 C C . LYS A 1 176 ? -83.091 12.500 -7.468 1.00 80.86 200 LYS B C 1
ATOM 1170 O O . LYS A 1 176 ? -82.368 11.503 -7.394 1.00 78.41 200 LYS B O 1
ATOM 1176 N N . ALA A 1 177 ? -82.640 13.697 -7.835 1.00 78.52 201 ALA B N 1
ATOM 1177 C CA . ALA A 1 177 ? -81.231 13.950 -8.089 1.00 73.17 201 ALA B CA 1
ATOM 1178 C C . ALA A 1 177 ? -80.481 13.941 -6.760 1.00 71.02 201 ALA B C 1
ATOM 1179 O O . ALA A 1 177 ? -81.082 14.139 -5.700 1.00 73.60 201 ALA B O 1
ATOM 1181 N N . LYS A 1 178 ? -79.172 13.712 -6.822 1.00 66.32 202 LYS B N 1
ATOM 1182 C CA . LYS A 1 178 ? -78.344 13.618 -5.620 1.00 64.46 202 LYS B CA 1
ATOM 1183 C C . LYS A 1 178 ? -76.860 13.739 -5.965 1.00 59.57 202 LYS B C 1
ATOM 1184 O O . LYS A 1 178 ? -76.407 13.137 -6.939 1.00 57.61 202 LYS B O 1
ATOM 1190 N N . TYR A 1 179 ? -76.111 14.523 -5.189 1.00 57.62 203 TYR B N 1
ATOM 1191 C CA . TYR A 1 179 ? -74.663 14.612 -5.385 1.00 53.79 203 TYR B CA 1
ATOM 1192 C C . TYR A 1 179 ? -74.075 13.237 -5.123 1.00 51.93 203 TYR B C 1
ATOM 1193 O O . TYR A 1 179 ? -74.445 12.583 -4.152 1.00 53.31 203 TYR B O 1
ATOM 1202 N N . ASP A 1 180 ? -73.181 12.791 -6.000 1.00 48.74 204 ASP B N 1
ATOM 1203 C CA . ASP A 1 180 ? -72.689 11.422 -5.935 1.00 47.57 204 ASP B CA 1
ATOM 1204 C C . ASP A 1 180 ? -71.235 11.307 -6.387 1.00 44.33 204 ASP B C 1
ATOM 1205 O O . ASP A 1 180 ? -70.936 10.723 -7.425 1.00 43.71 204 ASP B O 1
ATOM 1210 N N . GLY A 1 181 ? -70.335 11.879 -5.598 1.00 42.76 205 GLY B N 1
ATOM 1211 C CA . GLY A 1 181 ? -68.909 11.804 -5.876 1.00 40.50 205 GLY B CA 1
ATOM 1212 C C . GLY A 1 181 ? -68.439 12.748 -6.970 1.00 38.61 205 GLY B C 1
ATOM 1213 O O . GLY A 1 181 ? -68.961 13.849 -7.116 1.00 38.32 205 GLY B O 1
ATOM 1214 N N . ALA A 1 182 ? -67.455 12.300 -7.744 1.00 37.02 206 ALA B N 1
ATOM 1215 C CA . ALA A 1 182 ? -66.809 13.146 -8.733 1.00 35.90 206 ALA B CA 1
ATOM 1216 C C . ALA A 1 182 ? -66.361 12.387 -9.979 1.00 35.27 206 ALA B C 1
ATOM 1217 O O . ALA A 1 182 ? -65.959 11.236 -9.903 1.00 35.48 206 ALA B O 1
ATOM 1219 N N . GLY A 1 183 ? -66.427 13.055 -11.126 1.00 34.69 207 GLY B N 1
ATOM 1220 C CA . GLY A 1 183 ? -65.899 12.506 -12.362 1.00 34.56 207 GLY B CA 1
ATOM 1221 C C . GLY A 1 183 ? -64.433 12.866 -12.416 1.00 34.10 207 GLY B C 1
ATOM 1222 O O . GLY A 1 183 ? -64.026 13.883 -11.855 1.00 33.90 207 GLY B O 1
ATOM 1223 N N . ILE A 1 184 ? -63.637 12.029 -13.075 1.00 34.63 208 ILE B N 1
ATOM 1224 C CA . ILE A 1 184 ? -62.211 12.271 -13.235 1.00 34.86 208 ILE B CA 1
ATOM 1225 C C . ILE A 1 184 ? -61.936 12.584 -14.698 1.00 35.54 208 ILE B C 1
ATOM 1226 O O . ILE A 1 184 ? -62.099 11.718 -15.550 1.00 36.26 208 ILE B O 1
ATOM 1231 N N . ILE A 1 185 ? -61.532 13.820 -14.985 1.00 35.67 209 ILE B N 1
ATOM 1232 C CA . ILE A 1 185 ? -61.220 14.247 -16.344 1.00 36.94 209 ILE B CA 1
ATOM 1233 C C . ILE A 1 185 ? -59.711 14.194 -16.534 1.00 38.71 209 ILE B C 1
ATOM 1234 O O . ILE A 1 185 ? -58.960 14.820 -15.787 1.00 38.40 209 ILE B O 1
ATOM 1239 N N . LYS A 1 186 ? -59.264 13.433 -17.526 1.00 41.15 210 LYS B N 1
ATOM 1240 C CA . LYS A 1 186 ? -57.837 13.246 -17.749 1.00 43.85 210 LYS B CA 1
ATOM 1241 C C . LYS A 1 186 ? -57.272 14.303 -18.692 1.00 45.13 210 LYS B C 1
ATOM 1242 O O . LYS A 1 186 ? -57.933 14.724 -19.639 1.00 44.81 210 LYS B O 1
ATOM 1248 N N . ARG A 1 187 ? -56.037 14.711 -18.418 1.00 47.01 211 ARG B N 1
ATOM 1249 C CA . ARG A 1 187 ? -55.340 15.725 -19.206 1.00 48.88 211 ARG B CA 1
ATOM 1250 C C . ARG A 1 187 ? -55.125 15.246 -20.632 1.00 51.51 211 ARG B C 1
ATOM 1251 O O . ARG A 1 187 ? -55.159 14.044 -20.904 1.00 52.89 211 ARG B O 1
ATOM 1259 N N . GLY A 1 188 ? -54.904 16.191 -21.537 1.00 52.84 212 GLY B N 1
ATOM 1260 C CA . GLY A 1 188 ? -54.697 15.879 -22.945 1.00 55.66 212 GLY B CA 1
ATOM 1261 C C . GLY A 1 188 ? -56.013 15.574 -23.635 1.00 54.86 212 GLY B C 1
ATOM 1262 O O . GLY A 1 188 ? -56.528 16.397 -24.394 1.00 54.98 212 GLY B O 1
ATOM 1263 N N . SER A 1 189 ? -56.559 14.390 -23.362 1.00 53.86 213 SER B N 1
ATOM 1264 C CA . SER A 1 189 ? -57.817 13.966 -23.970 1.00 53.50 213 SER B CA 1
ATOM 1265 C C . SER A 1 189 ? -58.986 14.820 -23.499 1.00 50.31 213 SER B C 1
ATOM 1266 O O . SER A 1 189 ? -59.937 15.055 -24.242 1.00 50.66 213 SER B O 1
ATOM 1269 N N . ASN A 1 190 ? -58.920 15.261 -22.246 1.00 47.48 214 ASN B N 1
ATOM 1270 C CA . ASN A 1 190 ? -59.987 16.043 -21.653 1.00 44.99 214 ASN B CA 1
ATOM 1271 C C . ASN A 1 190 ? -61.271 15.195 -21.576 1.00 43.81 214 ASN B C 1
ATOM 1272 O O . ASN A 1 190 ? -62.383 15.718 -21.667 1.00 43.13 214 ASN B O 1
ATOM 1277 N N . LYS A 1 191 ? -61.095 13.883 -21.414 1.00 43.48 215 LYS B N 1
ATOM 1278 C CA . LYS A 1 191 ? -62.195 12.931 -21.325 1.00 43.21 215 LYS B CA 1
ATOM 1279 C C . LYS A 1 191 ? -62.330 12.391 -19.914 1.00 41.02 215 LYS B C 1
ATOM 1280 O O . LYS A 1 191 ? -61.350 12.339 -19.154 1.00 40.60 215 LYS B O 1
ATOM 1286 N N . LEU A 1 192 ? -63.543 11.977 -19.563 1.00 39.85 216 LEU B N 1
ATOM 1287 C CA . LEU A 1 192 ? -63.785 11.383 -18.257 1.00 37.92 216 LEU B CA 1
ATOM 1288 C C . LEU A 1 192 ? -63.306 9.932 -18.311 1.00 39.16 216 LEU B C 1
ATOM 1289 O O . LEU A 1 192 ? -63.713 9.175 -19.196 1.00 40.79 216 LEU B O 1
ATOM 1294 N N . VAL A 1 193 ? -62.426 9.559 -17.381 1.00 38.44 217 VAL B N 1
ATOM 1295 C CA . VAL A 1 193 ? -61.852 8.204 -17.351 1.00 39.86 217 VAL B CA 1
ATOM 1296 C C . VAL A 1 193 ? -62.401 7.359 -16.203 1.00 39.28 217 VAL B C 1
ATOM 1297 O O . VAL A 1 193 ? -62.130 6.161 -16.132 1.00 41.24 217 VAL B O 1
ATOM 1301 N N . GLY A 1 194 ? -63.176 7.974 -15.317 1.00 37.24 218 GLY B N 1
ATOM 1302 C CA . GLY A 1 194 ? -63.829 7.242 -14.234 1.00 36.93 218 GLY B CA 1
ATOM 1303 C C . GLY A 1 194 ? -64.507 8.166 -13.242 1.00 35.11 218 GLY B C 1
ATOM 1304 O O . GLY A 1 194 ? -64.452 9.387 -13.391 1.00 33.60 218 GLY B O 1
ATOM 1305 N N . PHE A 1 195 ? -65.142 7.570 -12.236 1.00 35.25 219 PHE B N 1
ATOM 1306 C CA . PHE A 1 195 ? -65.777 8.303 -11.142 1.00 34.50 219 PHE B CA 1
ATOM 1307 C C . PHE A 1 195 ? -65.217 7.867 -9.790 1.00 34.80 219 PHE B C 1
ATOM 1308 O O . PHE A 1 195 ? -64.821 6.724 -9.605 1.00 35.51 219 PHE B O 1
ATOM 1316 N N . LEU A 1 196 ? -65.205 8.801 -8.850 1.00 34.23 220 LEU B N 1
ATOM 1317 C CA . LEU A 1 196 ? -64.922 8.509 -7.466 1.00 34.77 220 LEU B CA 1
ATOM 1318 C C . LEU A 1 196 ? -66.267 8.592 -6.751 1.00 35.02 220 LEU B C 1
ATOM 1319 O O . LEU A 1 196 ? -67.119 9.403 -7.120 1.00 34.38 220 LEU B O 1
ATOM 1324 N N . SER A 1 197 ? -66.466 7.751 -5.744 1.00 35.82 221 SER B N 1
ATOM 1325 C CA . SER A 1 197 ? -67.693 7.775 -4.965 1.00 36.63 221 SER B CA 1
ATOM 1326 C C . SER A 1 197 ? -67.693 9.001 -4.065 1.00 36.64 221 SER B C 1
ATOM 1327 O O . SER A 1 197 ? -66.663 9.657 -3.903 1.00 36.08 221 SER B O 1
ATOM 1330 N N . ALA A 1 198 ? -68.851 9.299 -3.481 1.00 37.78 222 ALA B N 1
ATOM 1331 C CA . ALA A 1 198 ? -68.979 10.382 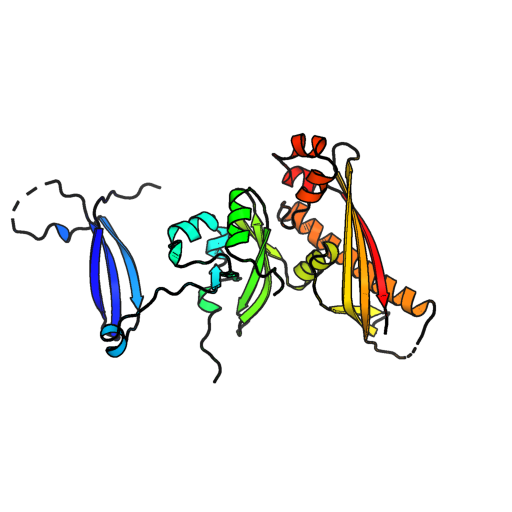-2.513 1.00 38.72 222 ALA B CA 1
ATOM 1332 C C . ALA A 1 198 ? -67.982 10.212 -1.372 1.00 40.05 222 ALA B C 1
ATOM 1333 O O . ALA A 1 198 ? -67.313 11.170 -0.996 1.00 40.17 222 ALA B O 1
ATOM 1335 N N . ASP A 1 199 ? -67.894 8.998 -0.816 1.00 41.62 223 ASP B N 1
ATOM 1336 C CA . ASP A 1 199 ? -66.959 8.715 0.279 1.00 43.50 223 ASP B CA 1
ATOM 1337 C C . ASP A 1 199 ? -65.510 8.915 -0.160 1.00 42.42 223 ASP B C 1
ATOM 1338 O O . ASP A 1 199 ? -64.722 9.532 0.553 1.00 43.28 223 ASP B O 1
ATOM 1343 N N . GLU A 1 200 ? -65.164 8.382 -1.329 1.00 41.10 224 GLU B N 1
ATOM 1344 C CA . GLU A 1 200 ? -63.809 8.514 -1.865 1.00 41.00 224 GLU B CA 1
ATOM 1345 C C . GLU A 1 200 ? -63.459 9.976 -2.116 1.00 40.67 224 GLU B C 1
ATOM 1346 O O . GLU A 1 200 ? -62.337 10.400 -1.840 1.00 41.26 224 GLU B O 1
ATOM 1352 N N . THR A 1 201 ? -64.422 10.741 -2.630 1.00 40.20 225 THR B N 1
ATOM 1353 C CA . THR A 1 201 ? -64.207 12.163 -2.890 1.00 40.38 225 THR B CA 1
ATOM 1354 C C . THR A 1 201 ? -63.974 12.899 -1.570 1.00 42.83 225 THR B C 1
ATOM 1355 O O . THR A 1 201 ? -63.082 13.738 -1.476 1.00 43.10 225 THR B O 1
ATOM 1359 N N . GLN A 1 202 ? -64.746 12.552 -0.542 1.00 38.57 226 GLN B N 1
ATOM 1360 C CA . GLN A 1 202 ? -64.576 13.172 0.776 1.00 40.21 226 GLN B CA 1
ATOM 1361 C C . GLN A 1 202 ? -63.195 12.862 1.330 1.00 40.28 226 GLN B C 1
ATOM 1362 O O . GLN A 1 202 ? -62.506 13.748 1.827 1.00 41.57 226 GLN B O 1
ATOM 1368 N N . THR A 1 203 ? -62.802 11.597 1.250 1.00 39.93 227 THR B N 1
ATOM 1369 C CA . THR A 1 203 ? -61.492 11.169 1.732 1.00 40.53 227 THR B CA 1
ATOM 1370 C C . THR A 1 203 ? -60.377 11.938 1.046 1.00 41.52 227 THR B C 1
ATOM 1371 O O . THR A 1 203 ? -59.485 12.480 1.703 1.00 42.59 227 THR B O 1
ATOM 1375 N N . LEU A 1 204 ? -60.437 11.977 -0.280 1.00 41.54 228 LEU B N 1
ATOM 1376 C CA . LEU A 1 204 ? -59.411 12.639 -1.079 1.00 42.65 228 LEU B CA 1
ATOM 1377 C C . LEU A 1 204 ? -59.357 14.121 -0.746 1.00 44.09 228 LEU B C 1
ATOM 1378 O O . LEU A 1 204 ? -58.283 14.680 -0.530 1.00 45.26 228 LEU B O 1
ATOM 1383 N N . SER A 1 205 ? -60.525 14.746 -0.674 1.00 44.82 229 SER B N 1
ATOM 1384 C CA . SER A 1 205 ? -60.622 16.165 -0.334 1.00 46.84 229 SER B CA 1
ATOM 1385 C C . SER A 1 205 ? -60.112 16.474 1.075 1.00 48.75 229 SER B C 1
ATOM 1386 O O . SER A 1 205 ? -59.559 17.550 1.315 1.00 50.49 229 SER B O 1
ATOM 1389 N N . TRP A 1 206 ? -60.316 15.529 1.997 1.00 48.79 230 TRP B N 1
ATOM 1390 C CA . TRP A 1 206 ? -59.903 15.665 3.395 1.00 50.80 230 TRP B CA 1
ATOM 1391 C C . TRP A 1 206 ? -58.388 15.693 3.503 1.00 52.11 230 TRP B C 1
ATOM 1392 O O . TRP A 1 206 ? -57.813 16.568 4.154 1.00 54.69 230 TRP B O 1
ATOM 1403 N N . VAL A 1 207 ? -57.750 14.717 2.869 1.00 51.03 231 VAL B N 1
ATOM 1404 C CA . VAL A 1 207 ? -56.300 14.574 2.914 1.00 52.68 231 VAL B CA 1
ATOM 1405 C C . VAL A 1 207 ? -55.599 15.714 2.164 1.00 54.25 231 VAL B C 1
ATOM 1406 O O . VAL A 1 207 ? -54.551 16.185 2.600 1.00 56.67 231 VAL B O 1
ATOM 1410 N N . MET A 1 208 ? -56.190 16.167 1.059 1.00 53.35 232 MET B N 1
ATOM 1411 C CA . MET A 1 208 ? -55.617 17.260 0.271 1.00 54.93 232 MET B CA 1
ATOM 1412 C C . MET A 1 208 ? -55.867 18.639 0.885 1.00 57.63 232 MET B C 1
ATOM 1413 O O . MET A 1 208 ? -55.277 19.621 0.445 1.00 59.13 232 MET B O 1
ATOM 1418 N N . GLY A 1 209 ? -56.742 18.721 1.887 1.00 58.65 233 GLY B N 1
ATOM 1419 C CA . GLY A 1 209 ? -56.985 19.987 2.588 1.00 61.63 233 GLY B CA 1
ATOM 1420 C C . GLY A 1 209 ? -58.019 20.904 1.959 1.00 61.62 233 GLY B C 1
ATOM 1421 O O . GLY A 1 209 ? -58.197 22.032 2.406 1.00 64.42 233 GLY B O 1
ATOM 1422 N N . THR A 1 210 ? -58.710 20.423 0.930 1.00 59.17 234 THR B N 1
ATOM 1423 C CA . THR A 1 210 ? -59.753 21.196 0.269 1.00 59.24 234 THR B CA 1
ATOM 1424 C C . THR A 1 210 ? -61.131 20.976 0.891 1.00 59.46 234 THR B C 1
ATOM 1425 O O . THR A 1 210 ? -62.107 21.576 0.452 1.00 60.30 234 THR B O 1
ATOM 1429 N N . ILE A 1 211 ? -61.215 20.121 1.907 1.00 59.49 235 ILE B N 1
ATOM 1430 C CA . ILE A 1 211 ? -62.490 19.814 2.555 1.00 59.68 235 ILE B CA 1
ATOM 1431 C C . ILE A 1 211 ? -62.968 20.985 3.407 1.00 63.26 235 ILE B C 1
ATOM 1432 O O . ILE A 1 211 ? -62.167 21.653 4.060 1.00 65.69 235 ILE B O 1
ATOM 1437 N N . GLN A 1 212 ? -64.275 21.227 3.397 1.00 64.19 236 GLN B N 1
ATOM 1438 C CA . GLN A 1 212 ? -64.859 22.307 4.184 1.00 68.34 236 GLN B CA 1
ATOM 1439 C C . GLN A 1 212 ? -65.448 21.719 5.458 1.00 69.13 236 GLN B C 1
ATOM 1440 O O . GLN A 1 212 ? -65.090 22.122 6.567 1.00 72.44 236 GLN B O 1
ATOM 1446 N N . GLY A 1 213 ? -66.349 20.757 5.286 1.00 66.60 237 GLY B N 1
ATOM 1447 C CA . GLY A 1 213 ? -66.979 20.065 6.399 1.00 66.83 237 GLY B CA 1
ATOM 1448 C C . GLY A 1 213 ? -67.236 18.620 6.027 1.00 63.04 237 GLY B C 1
ATOM 1449 O O . GLY A 1 213 ? -66.900 18.188 4.921 1.00 60.26 237 GLY B O 1
ATOM 1450 N N . GLY A 1 214 ? -67.833 17.878 6.952 1.00 62.92 238 GLY B N 1
ATOM 1451 C CA . GLY A 1 214 ? -68.142 16.470 6.733 1.00 59.96 238 GLY B CA 1
ATOM 1452 C C . GLY A 1 214 ? -68.037 15.650 8.002 1.00 60.12 238 GLY B C 1
ATOM 1453 O O . GLY A 1 214 ? -67.560 16.136 9.029 1.00 62.27 238 GLY B O 1
ATOM 1454 N N . VAL A 1 215 ? -68.479 14.398 7.918 1.00 57.92 239 VAL B N 1
ATOM 1455 C CA . VAL A 1 215 ? -68.436 13.473 9.048 1.00 58.13 239 VAL B CA 1
ATOM 1456 C C . VAL A 1 215 ? -67.792 12.144 8.668 1.00 54.69 239 VAL B C 1
ATOM 1457 O O . VAL A 1 215 ? -67.915 11.692 7.535 1.00 52.46 239 VAL B O 1
ATOM 1461 N N . MET A 1 216 ? -67.092 11.540 9.625 1.00 54.61 240 MET B N 1
ATOM 1462 C CA . MET A 1 216 ? -66.537 10.196 9.474 1.00 52.13 240 MET B CA 1
ATOM 1463 C C . MET A 1 216 ? -67.222 9.280 10.485 1.00 52.85 240 MET B C 1
ATOM 1464 O O . MET A 1 216 ? -66.938 9.363 11.678 1.00 55.00 240 MET B O 1
ATOM 1469 N N . PRO A 1 217 ? -68.147 8.428 10.020 1.00 51.35 241 PRO B N 1
ATOM 1470 C CA . PRO A 1 217 ? -68.761 7.442 10.904 1.00 52.33 241 PRO B CA 1
ATOM 1471 C C . PRO A 1 217 ? -67.986 6.133 10.882 1.00 50.73 241 PRO B C 1
ATOM 1472 O O . PRO A 1 217 ? -67.629 5.644 9.810 1.00 48.65 241 PRO B O 1
ATOM 1476 N N . THR A 1 218 ? -67.716 5.579 12.057 1.00 51.95 242 THR B N 1
ATOM 1477 C CA . THR A 1 218 ? -67.045 4.290 12.152 1.00 51.10 242 THR B CA 1
ATOM 1478 C C . THR A 1 218 ? -67.445 3.614 13.464 1.00 53.28 242 THR B C 1
ATOM 1479 O O . THR A 1 218 ? -68.499 3.928 14.023 1.00 54.72 242 THR B O 1
ATOM 1483 N N . THR A 1 219 ? -66.637 2.670 13.936 1.00 53.50 243 THR B N 1
ATOM 1484 C CA . THR A 1 219 ? -66.948 1.959 15.164 1.00 55.80 243 THR B CA 1
ATOM 1485 C C . THR A 1 219 ? -65.718 1.737 16.032 1.00 57.39 243 THR B C 1
ATOM 1486 O O . THR A 1 219 ? -64.589 1.719 15.545 1.00 56.46 243 THR B O 1
ATOM 1490 N N . ASP A 1 220 ? -65.965 1.591 17.329 1.00 60.17 244 ASP B N 1
ATOM 1491 C CA . ASP A 1 220 ? -64.949 1.230 18.295 1.00 62.69 244 ASP B CA 1
ATOM 1492 C C . ASP A 1 220 ? -65.488 0.022 19.045 1.00 64.15 244 ASP B C 1
ATOM 1493 O O . ASP A 1 220 ? -66.418 0.152 19.839 1.00 65.97 244 ASP B O 1
ATOM 1498 N N . LYS A 1 221 ? -64.917 -1.150 18.771 1.00 63.68 245 LYS B N 1
ATOM 1499 C CA . LYS A 1 221 ? -65.379 -2.411 19.357 1.00 65.16 245 LYS B CA 1
ATOM 1500 C C . LYS A 1 221 ? -66.881 -2.627 19.112 1.00 64.29 245 LYS B C 1
ATOM 1501 O O . LYS A 1 221 ? -67.620 -3.053 20.004 1.00 66.48 245 LYS B O 1
ATOM 1507 N N . GLY A 1 222 ? -67.319 -2.316 17.894 1.00 61.41 246 GLY B N 1
ATOM 1508 C CA . GLY A 1 222 ? -68.712 -2.493 17.485 1.00 60.97 246 GLY B CA 1
ATOM 1509 C C . GLY A 1 222 ? -69.646 -1.321 17.751 1.00 61.64 246 GLY B C 1
ATOM 1510 O O . GLY A 1 222 ? -70.752 -1.283 17.214 1.00 61.08 246 GLY B O 1
ATOM 1511 N N . HIS A 1 223 ? -69.214 -0.365 18.571 1.00 63.31 247 HIS B N 1
ATOM 1512 C CA . HIS A 1 223 ? -70.059 0.774 18.939 1.00 64.85 247 HIS B CA 1
ATOM 1513 C C . HIS A 1 223 ? -69.878 1.939 17.982 1.00 62.74 247 HIS B C 1
ATOM 1514 O O . HIS A 1 223 ? -68.757 2.385 17.779 1.00 61.88 247 HIS B O 1
ATOM 1521 N N . PRO A 1 224 ? -70.980 2.443 17.395 1.00 62.53 248 PRO B N 1
ATOM 1522 C CA . PRO A 1 224 ? -70.868 3.575 16.476 1.00 61.10 248 PRO B CA 1
ATOM 1523 C C . PRO A 1 224 ? -70.220 4.815 17.089 1.00 62.93 248 PRO B C 1
ATOM 1524 O O . PRO A 1 224 ? -70.566 5.218 18.197 1.00 66.35 248 PRO B O 1
ATOM 1528 N N . ILE A 1 225 ? -69.262 5.387 16.371 1.00 61.40 249 ILE B N 1
ATOM 1529 C CA . ILE A 1 225 ? -68.654 6.656 16.752 1.00 63.30 249 ILE B CA 1
ATOM 1530 C C . ILE A 1 225 ? -68.531 7.508 15.496 1.00 61.41 249 ILE B C 1
ATOM 1531 O O . ILE A 1 225 ? -68.234 6.990 14.418 1.00 58.48 249 ILE B O 1
ATOM 1536 N N . THR A 1 226 ? -68.794 8.802 15.633 1.00 63.75 250 THR B N 1
ATOM 1537 C CA . THR A 1 226 ? -68.727 9.724 14.502 1.00 62.59 250 THR B CA 1
ATOM 1538 C C . THR A 1 226 ? -67.880 10.935 14.856 1.00 64.96 250 THR B C 1
ATOM 1539 O O . THR A 1 226 ? -67.944 11.444 15.977 1.00 68.54 250 THR B O 1
ATOM 1543 N N . PHE A 1 227 ? -67.078 11.373 13.889 1.00 63.44 251 PHE B N 1
ATOM 1544 C CA . PHE A 1 227 ? -66.202 12.521 14.034 1.00 65.77 251 PHE B CA 1
ATOM 1545 C C . PHE A 1 227 ? -66.590 13.570 12.992 1.00 65.53 251 PHE B C 1
ATOM 1546 O O . PHE A 1 227 ? -66.377 13.364 11.798 1.00 62.43 251 PHE B O 1
ATOM 1554 N N . GLU A 1 228 ? -67.173 14.678 13.448 1.00 69.39 252 GLU B N 1
ATOM 1555 C CA . GLU A 1 228 ? -67.606 15.759 12.564 1.00 70.00 252 GLU B CA 1
ATOM 1556 C C . GLU A 1 228 ? -66.522 16.829 12.481 1.00 71.52 252 GLU B C 1
ATOM 1557 O O . GLU A 1 228 ? -66.085 17.356 13.503 1.00 74.99 252 GLU B O 1
ATOM 1563 N N . ILE A 1 229 ? -66.115 17.159 11.258 1.00 69.31 253 ILE B N 1
ATOM 1564 C CA . ILE A 1 229 ? -65.046 18.123 11.024 1.00 70.70 253 ILE B CA 1
ATOM 1565 C C . ILE A 1 229 ? -65.465 19.552 11.373 1.00 75.03 253 ILE B C 1
ATOM 1566 O O . ILE A 1 229 ? -66.544 19.999 10.986 1.00 75.52 253 ILE B O 1
ATOM 1571 N N . LYS A 1 230 ? -64.610 20.257 12.110 1.00 78.70 254 LYS B N 1
ATOM 1572 C CA . LYS A 1 230 ? -64.812 21.679 12.391 1.00 83.48 254 LYS B CA 1
ATOM 1573 C C . LYS A 1 230 ? -63.807 22.514 11.596 1.00 83.46 254 LYS B C 1
ATOM 1574 O O . LYS A 1 230 ? -64.182 23.486 10.939 1.00 84.45 254 LYS B O 1
ATOM 1580 N N . LYS A 1 231 ? -62.535 22.129 11.663 1.00 82.91 255 LYS B N 1
ATOM 1581 C CA . LYS A 1 231 ? -61.480 22.781 10.893 1.00 82.88 255 LYS B CA 1
ATOM 1582 C C . LYS A 1 231 ? -60.389 21.759 10.579 1.00 79.95 255 LYS B C 1
ATOM 1583 O O . LYS A 1 231 ? -60.025 20.955 11.438 1.00 80.58 255 LYS B O 1
ATOM 1589 N N . SER A 1 232 ? -59.891 21.774 9.345 1.00 77.10 256 SER B N 1
ATOM 1590 C CA . SER A 1 232 ? -58.839 20.850 8.924 1.00 74.66 256 SER B CA 1
ATOM 1591 C C . SER A 1 232 ? -57.805 21.555 8.051 1.00 75.19 256 SER B C 1
ATOM 1592 O O . SER A 1 232 ? -58.149 22.410 7.236 1.00 75.07 256 SER B O 1
ATOM 1595 N N . LYS A 1 233 ? -56.541 21.184 8.232 1.00 76.29 257 LYS B N 1
ATOM 1596 C CA . LYS A 1 233 ? -55.431 21.771 7.494 1.00 77.37 257 LYS B CA 1
ATOM 1597 C C . LYS A 1 233 ? -54.490 20.679 7.005 1.00 75.24 257 LYS B C 1
ATOM 1598 O O . LYS A 1 233 ? -54.298 19.674 7.686 1.00 75.11 257 LYS B O 1
ATOM 1604 N N . THR A 1 234 ? -53.899 20.882 5.833 1.00 74.12 258 THR B N 1
ATOM 1605 C CA . THR A 1 234 ? -52.963 19.918 5.267 1.00 72.86 258 THR B CA 1
ATOM 1606 C C . THR A 1 234 ? -51.674 20.581 4.799 1.00 75.66 258 THR B C 1
ATOM 1607 O O . THR A 1 234 ? -51.707 21.618 4.141 1.00 76.28 258 THR B O 1
ATOM 1611 N N . LYS A 1 235 ? -50.543 19.974 5.154 1.00 77.75 259 LYS B N 1
ATOM 1612 C CA . LYS A 1 235 ? -49.238 20.407 4.670 1.00 80.56 259 LYS B CA 1
ATOM 1613 C C . LYS A 1 235 ? -48.639 19.272 3.853 1.00 78.49 259 LYS B C 1
ATOM 1614 O O . LYS A 1 235 ? -48.613 18.128 4.306 1.00 77.48 259 LYS B O 1
ATOM 1620 N N . ILE A 1 236 ? -48.174 19.588 2.646 1.00 78.03 260 ILE B N 1
ATOM 1621 C CA . ILE A 1 236 ? -47.590 18.595 1.754 1.00 76.83 260 ILE B CA 1
ATOM 1622 C C . ILE A 1 236 ? -46.138 18.935 1.459 1.00 80.97 260 ILE B C 1
ATOM 1623 O O . ILE A 1 236 ? -45.844 20.005 0.936 1.00 82.79 260 ILE B O 1
ATOM 1628 N N . LYS A 1 237 ? -45.237 18.014 1.789 1.00 83.30 261 LYS B N 1
ATOM 1629 C CA . LYS A 1 237 ? -43.809 18.197 1.566 1.00 87.78 261 LYS B CA 1
ATOM 1630 C C . LYS A 1 237 ? -43.271 17.075 0.676 1.00 87.10 261 LYS B C 1
ATOM 1631 O O . LYS A 1 237 ? -43.037 15.965 1.152 1.00 87.33 261 LYS B O 1
ATOM 1637 N N . PRO A 1 238 ? -43.099 17.350 -0.628 1.00 86.54 262 PRO B N 1
ATOM 1638 C CA . PRO A 1 238 ? -42.516 16.343 -1.510 1.00 86.87 262 PRO B CA 1
ATOM 1639 C C . PRO A 1 238 ? -40.992 16.305 -1.411 1.00 92.53 262 PRO B C 1
ATOM 1640 O O . PRO A 1 238 ? -40.354 17.356 -1.399 1.00 95.77 262 PRO B O 1
ATOM 1644 N N . VAL A 1 239 ? -40.431 15.101 -1.334 1.00 94.34 263 VAL B N 1
ATOM 1645 C CA . VAL A 1 239 ? -38.987 14.897 -1.293 1.00 100.21 263 VAL B CA 1
ATOM 1646 C C . VAL A 1 239 ? -38.602 13.905 -2.383 1.00 100.79 263 VAL B C 1
ATOM 1647 O O . VAL A 1 239 ? -39.208 12.839 -2.487 1.00 98.06 263 VAL B O 1
ATOM 1651 N N . ILE A 1 240 ? -37.602 14.250 -3.192 1.00 104.94 264 ILE B N 1
ATOM 1652 C CA . ILE A 1 240 ? -37.151 13.360 -4.261 1.00 106.38 264 ILE B CA 1
ATOM 1653 C C . ILE A 1 240 ? -36.091 12.428 -3.704 1.00 111.74 264 ILE B C 1
ATOM 1654 O O . ILE A 1 240 ? -35.048 12.886 -3.233 1.00 116.98 264 ILE B O 1
ATOM 1659 N N . GLU A 1 241 ? -36.351 11.123 -3.757 1.00 111.28 265 GLU B N 1
ATOM 1660 C CA . GLU A 1 241 ? -35.409 10.146 -3.222 1.00 116.54 265 GLU B CA 1
ATOM 1661 C C . GLU A 1 241 ? -35.702 8.707 -3.671 1.00 115.86 265 GLU B C 1
ATOM 1662 O O . GLU A 1 241 ? -36.537 8.037 -3.062 1.00 113.04 265 GLU B O 1
ATOM 1668 N N . ASN A 1 242 ? -35.060 8.217 -4.737 1.00 118.88 266 ASN B N 1
ATOM 1669 C CA . ASN A 1 242 ? -34.162 8.969 -5.617 1.00 122.41 266 ASN B CA 1
ATOM 1670 C C . ASN A 1 242 ? -34.610 8.710 -7.046 1.00 120.19 266 ASN B C 1
ATOM 1671 O O . ASN A 1 242 ? -34.687 7.560 -7.481 1.00 120.89 266 ASN B O 1
ATOM 1676 N N . GLY A 1 243 ? -34.915 9.781 -7.771 1.00 117.88 267 GLY B N 1
ATOM 1677 C CA . GLY A 1 243 ? -35.459 9.673 -9.120 1.00 115.56 267 GLY B CA 1
ATOM 1678 C C . GLY A 1 243 ? -36.978 9.688 -9.097 1.00 108.83 267 GLY B C 1
ATOM 1679 O O . GLY A 1 243 ? -37.607 10.114 -10.065 1.00 106.48 267 GLY B O 1
ATOM 1680 N N . LYS A 1 244 ? -37.560 9.216 -7.993 1.00 106.13 268 LYS B N 1
ATOM 1681 C CA . LYS A 1 244 ? -39.005 9.189 -7.800 1.00 100.10 268 LYS B CA 1
ATOM 1682 C C . LYS A 1 244 ? -39.346 10.120 -6.635 1.00 97.66 268 LYS B C 1
ATOM 1683 O O . LYS A 1 244 ? -38.535 10.283 -5.722 1.00 100.67 268 LYS B O 1
ATOM 1689 N N . PRO A 1 245 ? -40.541 10.736 -6.654 1.00 92.37 269 PRO B N 1
ATOM 1690 C CA . PRO A 1 245 ? -40.921 11.598 -5.536 1.00 90.51 269 PRO B CA 1
ATOM 1691 C C . PRO A 1 245 ? -41.580 10.841 -4.383 1.00 88.08 269 PRO B C 1
ATOM 1692 O O . PRO A 1 245 ? -42.187 9.792 -4.597 1.00 86.22 269 PRO B O 1
ATOM 1696 N N . VAL A 1 246 ? -41.442 11.376 -3.173 1.00 88.35 270 VAL B N 1
ATOM 1697 C CA . VAL A 1 246 ? -42.111 10.842 -1.993 1.00 86.29 270 VAL B CA 1
ATOM 1698 C C . VAL A 1 246 ? -42.848 11.993 -1.312 1.00 83.98 270 VAL B C 1
ATOM 1699 O O . VAL A 1 246 ? -42.219 12.911 -0.785 1.00 86.75 270 VAL B O 1
ATOM 1703 N N . PHE A 1 247 ? -44.177 11.944 -1.337 1.00 79.11 271 PHE B N 1
ATOM 1704 C CA . PHE A 1 247 ? -45.002 12.989 -0.738 1.00 77.03 271 PHE B CA 1
ATOM 1705 C C . PHE A 1 247 ? -45.238 12.744 0.743 1.00 77.17 271 PHE B C 1
ATOM 1706 O O . PHE A 1 247 ? -45.846 11.747 1.116 1.00 75.47 271 PHE B O 1
ATOM 1714 N N . HIS A 1 248 ? -44.747 13.652 1.581 1.00 79.60 272 HIS B N 1
ATOM 1715 C CA . HIS A 1 248 ? -45.037 13.623 3.009 1.00 80.32 272 HIS B CA 1
ATOM 1716 C C . HIS A 1 248 ? -46.236 14.526 3.237 1.00 77.44 272 HIS B C 1
ATOM 1717 O O . HIS A 1 248 ? -46.128 15.750 3.137 1.00 78.84 272 HIS B O 1
ATOM 1724 N N . ILE A 1 249 ? -47.378 13.918 3.528 1.00 73.77 273 ILE B N 1
ATOM 1725 C CA . ILE A 1 249 ? -48.611 14.653 3.739 1.00 71.24 273 ILE B CA 1
ATOM 1726 C C . ILE A 1 249 ? -48.982 14.637 5.212 1.00 72.60 273 ILE B C 1
ATOM 1727 O O . ILE A 1 249 ? -49.069 13.575 5.831 1.00 72.38 273 ILE B O 1
ATOM 1732 N N . SER A 1 250 ? -49.196 15.825 5.762 1.00 74.25 274 SER B N 1
ATOM 1733 C CA . SER A 1 250 ? -49.580 15.993 7.148 1.00 76.52 274 SER B CA 1
ATOM 1734 C C . SER A 1 250 ? -51.005 16.509 7.182 1.00 74.08 274 SER B C 1
ATOM 1735 O O . SER A 1 250 ? -51.328 17.466 6.488 1.00 73.81 274 SER B O 1
ATOM 1738 N N . VAL A 1 251 ? -51.860 15.867 7.971 1.00 73.09 275 VAL B N 1
ATOM 1739 C CA . VAL A 1 251 ? -53.251 16.279 8.105 1.00 71.19 275 VAL B CA 1
ATOM 1740 C C . VAL A 1 251 ? -53.549 16.554 9.572 1.00 74.56 275 VAL B C 1
ATOM 1741 O O . VAL A 1 251 ? -53.374 15.682 10.423 1.00 75.65 275 VAL B O 1
ATOM 1745 N N . LYS A 1 252 ? -53.975 17.779 9.861 1.00 76.68 276 LYS B N 1
ATOM 1746 C CA . LYS A 1 252 ? -54.381 18.172 11.200 1.00 80.38 276 LYS B CA 1
ATOM 1747 C C . LYS A 1 252 ? -55.839 18.596 11.135 1.00 78.85 276 LYS B C 1
ATOM 1748 O O . LYS A 1 252 ? -56.183 19.527 10.409 1.00 78.30 276 LYS B O 1
ATOM 1754 N N . THR A 1 253 ? -56.690 17.903 11.885 1.00 78.61 277 THR B N 1
ATOM 1755 C CA . THR A 1 253 ? -58.124 18.151 11.864 1.00 77.61 277 THR B CA 1
ATOM 1756 C C . THR A 1 253 ? -58.692 18.243 13.275 1.00 81.72 277 THR B C 1
ATOM 1757 O O . THR A 1 253 ? -58.373 17.422 14.132 1.00 82.95 277 THR B O 1
ATOM 1761 N N . LYS A 1 254 ? -59.527 19.251 13.504 1.00 84.42 278 LYS B N 1
ATOM 1762 C CA . LYS A 1 254 ? -60.234 19.422 14.764 1.00 88.67 278 LYS B CA 1
ATOM 1763 C C . LYS A 1 254 ? -61.702 19.123 14.498 1.00 86.79 278 LYS B C 1
ATOM 1764 O O . LYS A 1 254 ? -62.233 19.518 13.458 1.00 84.16 278 LYS B O 1
ATOM 1770 N N . GLY A 1 255 ? -62.362 18.433 15.425 1.00 88.66 279 GLY B N 1
ATOM 1771 C CA . GLY A 1 255 ? -63.759 18.060 15.217 1.00 87.48 279 GLY B CA 1
ATOM 1772 C C . GLY A 1 255 ? -64.560 17.669 16.443 1.00 91.03 279 GLY B C 1
ATOM 1773 O O . GLY A 1 255 ? -64.025 17.546 17.544 1.00 94.25 279 GLY B O 1
ATOM 1774 N N . ILE A 1 256 ? -65.859 17.480 16.223 1.00 90.97 280 ILE B N 1
ATOM 1775 C CA . ILE A 1 256 ? -66.806 17.100 17.264 1.00 94.53 280 ILE B CA 1
ATOM 1776 C C . ILE A 1 256 ? -67.055 15.592 17.216 1.00 92.05 280 ILE B C 1
ATOM 1777 O O . ILE A 1 256 ? -66.956 14.973 16.155 1.00 87.60 280 ILE B O 1
ATOM 1782 N N . LEU A 1 257 ? -67.386 15.015 18.368 1.00 95.69 281 LEU B N 1
ATOM 1783 C CA . LEU A 1 257 ? -67.604 13.582 18.496 1.00 94.28 281 LEU B CA 1
ATOM 1784 C C . LEU A 1 257 ? -69.053 13.231 18.854 1.00 96.31 281 LEU B C 1
ATOM 1785 O O . LEU A 1 257 ? -69.748 14.010 19.500 1.00 100.41 281 LEU B O 1
ATOM 1790 N N . THR A 1 258 ? -69.493 12.056 18.404 1.00 94.30 282 THR B N 1
ATOM 1791 C CA . THR A 1 258 ? -70.799 11.488 18.759 1.00 96.28 282 THR B CA 1
ATOM 1792 C C . THR A 1 258 ? -70.560 10.031 19.174 1.00 95.96 282 THR B C 1
ATOM 1793 O O . THR A 1 258 ? -69.735 9.346 18.570 1.00 92.60 282 THR B O 1
ATOM 1797 N N . GLU A 1 259 ? -71.288 9.568 20.192 1.00 100.08 283 GLU B N 1
ATOM 1798 C CA . GLU A 1 259 ? -71.000 8.285 20.849 1.00 100.99 283 GLU B CA 1
ATOM 1799 C C . GLU A 1 259 ? -72.170 7.316 21.049 1.00 102.24 283 GLU B C 1
ATOM 1800 O O . GLU A 1 259 ? -73.335 7.658 20.836 1.00 103.41 283 GLU B O 1
ATOM 1806 N N . ASP A 1 260 ? -71.800 6.101 21.464 1.00 102.67 284 ASP B N 1
ATOM 1807 C CA . ASP A 1 260 ? -72.709 5.009 21.832 1.00 104.24 284 ASP B CA 1
ATOM 1808 C C . ASP A 1 260 ? -71.934 4.039 22.735 1.00 105.86 284 ASP B C 1
ATOM 1809 O O . ASP A 1 260 ? -70.842 3.601 22.373 1.00 103.56 284 ASP B O 1
ATOM 1814 N N . GLN A 1 261 ? -72.501 3.705 23.897 1.00 110.40 285 GLN B N 1
ATOM 1815 C CA . GLN A 1 261 ? -71.817 2.887 24.927 1.00 112.96 285 GLN B CA 1
ATOM 1816 C C . GLN A 1 261 ? -70.478 3.518 25.370 1.00 114.41 285 GLN B C 1
ATOM 1817 O O . GLN A 1 261 ? -69.472 3.347 24.674 1.00 111.51 285 GLN B O 1
ATOM 1823 N N . ASN A 1 262 ? -70.425 4.239 26.498 1.00 119.37 286 ASN B N 1
ATOM 1824 C CA . ASN A 1 262 ? -71.544 4.510 27.427 1.00 124.01 286 ASN B CA 1
ATOM 1825 C C . ASN A 1 262 ? -72.109 3.247 28.079 1.00 125.50 286 ASN B C 1
ATOM 1826 O O . ASN A 1 262 ? -72.620 3.290 29.198 1.00 130.44 286 ASN B O 1
ATOM 1831 N N . PHE A 1 268 ? -65.034 10.602 30.583 1.00 136.30 292 PHE B N 1
ATOM 1832 C CA . PHE A 1 268 ? -64.331 11.226 29.467 1.00 132.56 292 PHE B CA 1
ATOM 1833 C C . PHE A 1 268 ? -62.861 10.783 29.479 1.00 132.40 292 PHE B C 1
ATOM 1834 O O . PHE A 1 268 ? -62.567 9.649 29.869 1.00 132.14 292 PHE B O 1
ATOM 1842 N N . SER A 1 269 ? -61.942 11.655 29.057 1.00 132.73 293 SER B N 1
ATOM 1843 C CA . SER A 1 269 ? -60.521 11.302 29.008 1.00 132.95 293 SER B CA 1
ATOM 1844 C C . SER A 1 269 ? -59.634 12.553 28.895 1.00 135.90 293 SER B C 1
ATOM 1845 O O . SER A 1 269 ? -60.177 13.641 28.689 1.00 136.81 293 SER B O 1
ATOM 1848 N N . LYS A 1 270 ? -58.297 12.469 29.004 1.00 137.65 294 LYS B N 1
ATOM 1849 C CA . LYS A 1 270 ? -57.442 11.260 29.212 1.00 137.01 294 LYS B CA 1
ATOM 1850 C C . LYS A 1 270 ? -57.144 10.503 27.892 1.00 129.25 294 LYS B C 1
ATOM 1851 O O . LYS A 1 270 ? -57.390 11.026 26.805 1.00 124.79 294 LYS B O 1
ATOM 1857 N N . SER A 1 271 ? -56.596 9.291 28.002 1.00 128.01 295 SER B N 1
ATOM 1858 C CA . SER A 1 271 ? -56.167 8.498 26.841 1.00 121.82 295 SER B CA 1
ATOM 1859 C C . SER A 1 271 ? -57.297 7.967 25.953 1.00 114.72 295 SER B C 1
ATOM 1860 O O . SER A 1 271 ? -57.058 7.622 24.798 1.00 109.93 295 SER B O 1
ATOM 1863 N N . TYR A 1 272 ? -58.506 7.866 26.496 1.00 114.37 296 TYR B N 1
ATOM 1864 C CA . TYR A 1 272 ? -59.659 7.362 25.740 1.00 108.40 296 TYR B CA 1
ATOM 1865 C C . TYR A 1 272 ? -59.999 8.213 24.498 1.00 103.65 296 TYR B C 1
ATOM 1866 O O . TYR A 1 272 ? -60.426 7.669 23.476 1.00 98.38 296 TYR B O 1
ATOM 1875 N N . LEU A 1 273 ? -59.806 9.530 24.576 1.00 105.42 297 LEU B N 1
ATOM 1876 C CA . LEU A 1 273 ? -59.993 10.384 23.400 1.00 101.37 297 LEU B CA 1
ATOM 1877 C C . LEU A 1 273 ? -58.835 10.169 22.436 1.00 98.19 297 LEU B C 1
ATOM 1878 O O . LEU A 1 273 ? -59.049 10.099 21.227 1.00 93.23 297 LEU B O 1
ATOM 1883 N N . HIS A 1 274 ? -57.615 10.059 22.965 1.00 101.11 298 HIS B N 1
ATOM 1884 C CA . HIS A 1 274 ? -56.452 9.753 22.127 1.00 98.85 298 HIS B CA 1
ATOM 1885 C C . HIS A 1 274 ? -56.673 8.441 21.382 1.00 93.56 298 HIS B C 1
ATOM 1886 O O . HIS A 1 274 ? -56.267 8.296 20.227 1.00 89.80 298 HIS B O 1
ATOM 1893 N N . ARG A 1 275 ? -57.325 7.497 22.055 1.00 93.31 299 ARG B N 1
ATOM 1894 C CA . ARG A 1 275 ? -57.642 6.202 21.474 1.00 89.08 299 ARG B CA 1
ATOM 1895 C C . ARG A 1 275 ? -58.644 6.334 20.321 1.00 83.32 299 ARG B C 1
ATOM 1896 O O . ARG A 1 275 ? -58.424 5.777 19.248 1.00 79.65 299 ARG B O 1
ATOM 1904 N N . LEU A 1 276 ? -59.734 7.070 20.539 1.00 82.70 300 LEU B N 1
ATOM 1905 C CA . LEU A 1 276 ? -60.730 7.301 19.484 1.00 77.98 300 LEU B CA 1
ATOM 1906 C C . LEU A 1 276 ? -60.128 8.074 18.314 1.00 75.21 300 LEU B C 1
ATOM 1907 O O . LEU A 1 276 ? -60.416 7.781 17.151 1.00 71.11 300 LEU B O 1
ATOM 1912 N N . GLU A 1 277 ? -59.301 9.065 18.631 1.00 77.54 301 GLU B N 1
ATOM 1913 C CA . GLU A 1 277 ? -58.585 9.834 17.621 1.00 75.74 301 GLU B CA 1
ATOM 1914 C C . GLU A 1 277 ? -57.773 8.918 16.720 1.00 72.72 301 GLU B C 1
ATOM 1915 O O . GLU A 1 277 ? -57.773 9.081 15.498 1.00 69.42 301 GLU B O 1
ATOM 1921 N N . ASN A 1 278 ? -57.093 7.952 17.331 1.00 74.10 302 ASN B N 1
ATOM 1922 C CA . ASN A 1 278 ? -56.282 6.993 16.594 1.00 72.22 302 ASN B CA 1
ATOM 1923 C C . ASN A 1 278 ? -57.132 6.165 15.629 1.00 67.40 302 ASN B C 1
ATOM 1924 O O . ASN A 1 278 ? -56.706 5.889 14.509 1.00 65.05 302 ASN B O 1
ATOM 1929 N N . ILE A 1 279 ? -58.332 5.783 16.068 1.00 66.20 303 ILE B N 1
ATOM 1930 C CA . ILE A 1 279 ? -59.250 5.003 15.237 1.00 62.25 303 ILE B CA 1
ATOM 1931 C C . ILE A 1 279 ? -59.672 5.800 14.002 1.00 59.10 303 ILE B C 1
ATOM 1932 O O . ILE A 1 279 ? -59.639 5.280 12.888 1.00 56.48 303 ILE B O 1
ATOM 1937 N N . PHE A 1 280 ? -60.059 7.058 14.203 1.00 59.51 304 PHE B N 1
ATOM 1938 C CA . PHE A 1 280 ? -60.456 7.925 13.094 1.00 57.04 304 PHE B CA 1
ATOM 1939 C C . PHE A 1 280 ? -59.282 8.190 12.153 1.00 56.13 304 PHE B C 1
ATOM 1940 O O . PHE A 1 280 ? -59.440 8.167 10.936 1.00 53.56 304 PHE B O 1
ATOM 1948 N N . GLU A 1 281 ? -58.112 8.452 12.731 1.00 58.89 305 GLU B N 1
ATOM 1949 C CA . GLU A 1 281 ? -56.892 8.716 11.962 1.00 58.86 305 GLU B CA 1
ATOM 1950 C C . GLU A 1 281 ? -56.531 7.550 11.058 1.00 56.58 305 GLU B C 1
ATOM 1951 O O . GLU A 1 281 ? -56.277 7.740 9.867 1.00 54.95 305 GLU B O 1
ATOM 1957 N N . LYS A 1 282 ? -56.506 6.350 11.630 1.00 57.02 306 LYS B N 1
ATOM 1958 C CA . LYS A 1 282 ? -56.166 5.142 10.878 1.00 55.74 306 LYS B CA 1
ATOM 1959 C C . LYS A 1 282 ? -57.157 4.874 9.749 1.00 52.16 306 LYS B C 1
ATOM 1960 O O . LYS A 1 282 ? -56.764 4.421 8.676 1.00 50.89 306 LYS B O 1
ATOM 1966 N N . LYS A 1 283 ? -58.436 5.154 9.990 1.00 50.96 307 LYS B N 1
ATOM 1967 C CA . LYS A 1 283 ? -59.460 4.960 8.966 1.00 48.22 307 LYS B CA 1
ATOM 1968 C C . LYS A 1 283 ? -59.219 5.883 7.770 1.00 46.69 307 LYS B C 1
ATOM 1969 O O . LYS A 1 283 ? -59.245 5.438 6.627 1.00 45.15 307 LYS B O 1
ATOM 1975 N N . LEU A 1 284 ? -58.976 7.162 8.033 1.00 47.39 308 LEU B N 1
ATOM 1976 C CA . LEU A 1 284 ? -58.707 8.106 6.950 1.00 46.46 308 LEU B CA 1
ATOM 1977 C C . LEU A 1 284 ? -57.511 7.626 6.132 1.00 46.44 308 LEU B C 1
ATOM 1978 O O . LEU A 1 284 ? -57.531 7.669 4.898 1.00 45.13 308 LEU B O 1
ATOM 1983 N N . GLU A 1 285 ? -56.481 7.155 6.827 1.00 48.44 309 GLU B N 1
ATOM 1984 C CA . GLU A 1 285 ? -55.267 6.691 6.172 1.00 49.48 309 GLU B CA 1
ATOM 1985 C C . GLU A 1 285 ? -55.524 5.514 5.240 1.00 48.02 309 GLU B C 1
ATOM 1986 O O . GLU A 1 285 ? -55.094 5.531 4.090 1.00 47.39 309 GLU B O 1
ATOM 1992 N N . ARG A 1 286 ? -56.216 4.491 5.725 1.00 47.71 310 ARG B N 1
ATOM 1993 C CA . ARG A 1 286 ? -56.460 3.327 4.875 1.00 47.43 310 ARG B CA 1
ATOM 1994 C C . ARG A 1 286 ? -57.429 3.676 3.739 1.00 44.96 310 ARG B C 1
ATOM 1995 O O . ARG A 1 286 ? -57.300 3.155 2.638 1.00 44.63 310 ARG B O 1
ATOM 2003 N N . ASP A 1 287 ? -58.377 4.568 3.999 1.00 43.85 311 ASP B N 1
ATOM 2004 C CA . ASP A 1 287 ? -59.309 4.988 2.959 1.00 42.46 311 ASP B CA 1
ATOM 2005 C C . ASP A 1 287 ? -58.588 5.770 1.859 1.00 42.26 311 ASP B C 1
ATOM 2006 O O . ASP A 1 287 ? -58.859 5.550 0.681 1.00 41.58 311 ASP B O 1
ATOM 2011 N N . VAL A 1 288 ? -57.649 6.646 2.225 1.00 43.07 312 VAL B N 1
ATOM 2012 C CA . VAL A 1 288 ? -56.929 7.425 1.206 1.00 43.20 312 VAL B CA 1
ATOM 2013 C C . VAL A 1 288 ? -55.961 6.536 0.419 1.00 44.22 312 VAL B C 1
ATOM 2014 O O . VAL A 1 288 ? -55.713 6.785 -0.755 1.00 43.80 312 VAL B O 1
ATOM 2018 N N . LYS A 1 289 ? -55.430 5.497 1.059 1.00 45.88 313 LYS B N 1
ATOM 2019 C CA . LYS A 1 289 ? -54.543 4.553 0.370 1.00 47.57 313 LYS B CA 1
ATOM 2020 C C . LYS A 1 289 ? -55.283 3.834 -0.755 1.00 46.73 313 LYS B C 1
ATOM 2021 O O . LYS A 1 289 ? -54.722 3.600 -1.822 1.00 47.69 313 LYS B O 1
ATOM 2027 N N . GLN A 1 290 ? -56.542 3.493 -0.509 1.00 45.57 314 GLN B N 1
ATOM 2028 C CA . GLN A 1 290 ? -57.372 2.842 -1.514 1.00 45.88 314 GLN B CA 1
ATOM 2029 C C . GLN A 1 290 ? -57.627 3.798 -2.693 1.00 44.66 314 GLN B C 1
ATOM 2030 O O . GLN A 1 290 ? -57.480 3.406 -3.852 1.00 45.32 314 GLN B O 1
ATOM 2036 N N . VAL A 1 291 ? -57.978 5.047 -2.389 1.00 42.89 315 VAL B N 1
ATOM 2037 C CA . VAL A 1 291 ? -58.268 6.042 -3.424 1.00 42.30 315 VAL B CA 1
ATOM 2038 C C . VAL A 1 291 ? -57.013 6.351 -4.242 1.00 43.31 315 VAL B C 1
ATOM 2039 O O . VAL A 1 291 ? -57.064 6.386 -5.471 1.00 43.46 315 VAL B O 1
ATOM 2043 N N . MET A 1 292 ? -55.889 6.546 -3.556 1.00 43.90 316 MET B N 1
ATOM 2044 C CA . MET A 1 292 ? -54.626 6.845 -4.229 1.00 45.64 316 MET B CA 1
ATOM 2045 C C . MET A 1 292 ? -54.194 5.685 -5.127 1.00 46.68 316 MET B C 1
ATOM 2046 O O . MET A 1 292 ? -53.598 5.890 -6.173 1.00 48.03 316 MET B O 1
ATOM 2051 N N . ASP A 1 293 ? -54.506 4.466 -4.714 1.00 46.77 317 ASP B N 1
ATOM 2052 C CA . ASP A 1 293 ? -54.194 3.288 -5.511 1.00 48.50 317 ASP B CA 1
ATOM 2053 C C . ASP A 1 293 ? -55.001 3.284 -6.818 1.00 47.63 317 ASP B C 1
ATOM 2054 O O . ASP A 1 293 ? -54.477 2.934 -7.873 1.00 49.63 317 ASP B O 1
ATOM 2059 N N . LYS A 1 294 ? -56.273 3.671 -6.738 1.00 44.87 318 LYS B N 1
ATOM 2060 C CA . LYS A 1 294 ? -57.110 3.813 -7.930 1.00 44.79 318 LYS B CA 1
ATOM 2061 C C . LYS A 1 294 ? -56.582 4.927 -8.847 1.00 43.94 318 LYS B C 1
ATOM 2062 O O . LYS A 1 294 ? -56.539 4.763 -10.059 1.00 45.07 318 LYS B O 1
ATOM 2068 N N . LEU A 1 295 ? -56.172 6.049 -8.266 1.00 41.96 319 LEU B N 1
ATOM 2069 C CA . LEU A 1 295 ? -55.648 7.162 -9.063 1.00 42.20 319 LEU B CA 1
ATOM 2070 C C . LEU A 1 295 ? -54.341 6.773 -9.746 1.00 44.49 319 LEU B C 1
ATOM 2071 O O . LEU A 1 295 ? -54.135 7.059 -10.927 1.00 45.69 319 LEU B O 1
ATOM 2076 N N . GLN A 1 296 ? -53.472 6.089 -9.010 1.00 45.38 320 GLN B N 1
ATOM 2077 C CA . GLN A 1 296 ? -52.171 5.698 -9.551 1.00 48.01 320 GLN B CA 1
ATOM 2078 C C . GLN A 1 296 ? -52.215 4.537 -10.544 1.00 49.98 320 GLN B C 1
ATOM 2079 O O . GLN A 1 296 ? -51.542 4.588 -11.569 1.00 52.42 320 GLN B O 1
ATOM 2085 N N . HIS A 1 297 ? -53.007 3.508 -10.259 1.00 49.40 321 HIS B N 1
ATOM 2086 C CA . HIS A 1 297 ? -52.937 2.268 -11.047 1.00 52.20 321 HIS B CA 1
ATOM 2087 C C . HIS A 1 297 ? -54.207 1.871 -11.802 1.00 51.83 321 HIS B C 1
ATOM 2088 O O . HIS A 1 297 ? -54.140 1.008 -12.677 1.00 54.96 321 HIS B O 1
ATOM 2095 N N . GLU A 1 298 ? -55.350 2.468 -11.476 1.00 48.51 322 GLU B N 1
ATOM 2096 C CA . GLU A 1 298 ? -56.569 2.212 -12.242 1.00 48.66 322 GLU B CA 1
ATOM 2097 C C . GLU A 1 298 ? -56.738 3.324 -13.281 1.00 48.81 322 GLU B C 1
ATOM 2098 O O . GLU A 1 298 ? -56.771 3.053 -14.475 1.00 51.14 322 GLU B O 1
ATOM 2104 N N . TYR A 1 299 ? -56.824 4.569 -12.819 1.00 46.45 323 TYR B N 1
ATOM 2105 C CA . TYR A 1 299 ? -57.039 5.719 -13.711 1.00 46.99 323 TYR B CA 1
ATOM 2106 C C . TYR A 1 299 ? -55.731 6.319 -14.238 1.00 48.75 323 TYR B C 1
ATOM 2107 O O . TYR A 1 299 ? -55.720 6.926 -15.307 1.00 50.16 323 TYR B O 1
ATOM 2116 N N . LYS A 1 300 ? -54.644 6.147 -13.490 1.00 49.45 324 LYS B N 1
ATOM 2117 C CA . LYS A 1 300 ? -53.315 6.595 -13.908 1.00 51.74 324 LYS B CA 1
ATOM 2118 C C . LYS A 1 300 ? -53.235 8.104 -14.173 1.00 51.13 324 LYS B C 1
ATOM 2119 O O . LYS A 1 300 ? -52.620 8.545 -15.156 1.00 53.03 324 LYS B O 1
ATOM 2125 N N . THR A 1 301 ? -53.860 8.893 -13.306 1.00 48.73 325 THR B N 1
ATOM 2126 C CA . THR A 1 301 ? -53.736 10.341 -13.405 1.00 48.19 325 THR B CA 1
ATOM 2127 C C . THR A 1 301 ? -53.913 11.019 -12.048 1.00 46.24 325 THR B C 1
ATOM 2128 O O . THR A 1 301 ? -54.529 10.466 -11.134 1.00 44.56 325 THR B O 1
ATOM 2132 N N . ASP A 1 302 ? -53.331 12.209 -11.942 1.00 46.69 326 ASP B N 1
ATOM 2133 C CA . ASP A 1 302 ? -53.370 13.041 -10.749 1.00 45.81 326 ASP B CA 1
ATOM 2134 C C . ASP A 1 302 ? -54.351 14.181 -11.018 1.00 44.85 326 ASP B C 1
ATOM 2135 O O . ASP A 1 302 ? -53.995 15.151 -11.693 1.00 45.99 326 ASP B O 1
ATOM 2140 N N . PRO A 1 303 ? -55.597 14.061 -10.512 1.00 43.11 327 PRO B N 1
ATOM 2141 C CA . PRO A 1 303 ? -56.607 15.087 -10.728 1.00 42.62 327 PRO B CA 1
ATOM 2142 C C . PRO A 1 303 ? -56.739 16.060 -9.555 1.00 42.31 327 PRO B C 1
ATOM 2143 O O . PRO A 1 303 ? -57.751 16.755 -9.449 1.00 41.84 327 PRO B O 1
ATOM 2147 N N . VAL A 1 304 ? -55.733 16.113 -8.687 1.00 43.13 328 VAL B N 1
ATOM 2148 C CA . VAL A 1 304 ? -55.802 16.953 -7.490 1.00 43.96 328 VAL B CA 1
ATOM 2149 C C . VAL A 1 304 ? -54.594 17.882 -7.350 1.00 46.70 328 VAL B C 1
ATOM 2150 O O . VAL A 1 304 ? -54.279 18.352 -6.255 1.00 47.63 328 VAL B O 1
ATOM 2154 N N . PHE A 1 305 ? -53.936 18.149 -8.475 1.00 48.80 329 PHE B N 1
ATOM 2155 C CA . PHE A 1 305 ? -52.857 19.131 -8.556 1.00 51.63 329 PHE B CA 1
ATOM 2156 C C . PHE A 1 305 ? -51.669 18.854 -7.618 1.00 53.99 329 PHE B C 1
ATOM 2157 O O . PHE A 1 305 ? -51.018 19.791 -7.143 1.00 56.13 329 PHE B O 1
ATOM 2165 N N . LEU A 1 306 ? -51.380 17.578 -7.362 1.00 54.56 330 LEU B N 1
ATOM 2166 C CA . LEU A 1 306 ? -50.185 17.212 -6.588 1.00 57.44 330 LEU B CA 1
ATOM 2167 C C . LEU A 1 306 ? -48.940 17.717 -7.312 1.00 60.75 330 LEU B C 1
ATOM 2168 O O . LEU A 1 306 ? -47.955 18.087 -6.678 1.00 63.28 330 LEU B O 1
ATOM 2173 N N . SER A 1 307 ? -48.995 17.712 -8.643 1.00 61.63 331 SER B N 1
ATOM 2174 C CA . SER A 1 307 ? -47.922 18.239 -9.487 1.00 65.08 331 SER B CA 1
ATOM 2175 C C . SER A 1 307 ? -47.450 19.629 -9.062 1.00 68.02 331 SER B C 1
ATOM 2176 O O . SER A 1 307 ? -46.257 19.923 -9.096 1.00 70.86 331 SER B O 1
ATOM 2179 N N . ASP A 1 308 ? -48.390 20.483 -8.671 1.00 68.00 332 ASP B N 1
ATOM 2180 C CA . ASP A 1 308 ? -48.063 21.858 -8.289 1.00 71.19 332 ASP B CA 1
ATOM 2181 C C . ASP A 1 308 ? -47.128 21.946 -7.084 1.00 74.43 332 ASP B C 1
ATOM 2182 O O . ASP A 1 308 ? -46.329 22.876 -6.989 1.00 77.70 332 ASP B O 1
ATOM 2187 N N . HIS A 1 309 ? -47.217 20.981 -6.177 1.00 74.32 333 HIS B N 1
ATOM 2188 C CA . HIS A 1 309 ? -46.375 20.992 -4.981 1.00 77.79 333 HIS B CA 1
ATOM 2189 C C . HIS A 1 309 ? -44.909 20.690 -5.293 1.00 81.64 333 HIS B C 1
ATOM 2190 O O . HIS 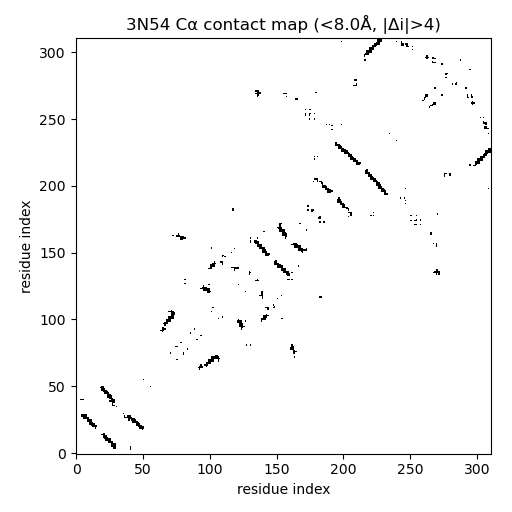A 1 309 ? -44.021 21.254 -4.653 1.00 85.30 333 HIS B O 1
ATOM 2197 N N . ILE A 1 310 ? -44.650 19.825 -6.272 1.00 81.58 334 ILE B N 1
ATOM 2198 C CA . ILE A 1 310 ? -43.266 19.560 -6.674 1.00 85.83 334 ILE B CA 1
ATOM 2199 C C . ILE A 1 310 ? -42.732 20.687 -7.566 1.00 88.53 334 ILE B C 1
ATOM 2200 O O . ILE A 1 310 ? -41.524 20.894 -7.641 1.00 92.58 334 ILE B O 1
ATOM 2205 N N . ARG A 1 311 ? -43.628 21.409 -8.238 1.00 86.88 335 ARG B N 1
ATOM 2206 C CA . ARG A 1 311 ? -43.230 22.568 -9.042 1.00 89.55 335 ARG B CA 1
ATOM 2207 C C . ARG A 1 311 ? -42.662 23.678 -8.148 1.00 93.11 335 ARG B C 1
ATOM 2208 O O . ARG A 1 311 ? -41.659 24.300 -8.486 1.00 96.75 335 ARG B O 1
ATOM 2216 N N . ILE A 1 312 ? -43.303 23.899 -7.002 1.00 92.47 336 ILE B N 1
ATOM 2217 C CA . ILE A 1 312 ? -42.892 24.939 -6.057 1.00 96.28 336 ILE B CA 1
ATOM 2218 C C . ILE A 1 312 ? -41.650 24.527 -5.258 1.00 100.35 336 ILE B C 1
ATOM 2219 O O . ILE A 1 312 ? -40.702 25.301 -5.142 1.00 105.01 336 ILE B O 1
ATOM 2224 N N . GLN A 1 313 ? -41.660 23.313 -4.713 1.00 99.12 337 GLN B N 1
ATOM 2225 C CA . GLN A 1 313 ? -40.548 22.822 -3.891 1.00 103.19 337 GLN B CA 1
ATOM 2226 C C . GLN A 1 313 ? -39.336 22.359 -4.695 1.00 105.97 337 GLN B C 1
ATOM 2227 O O . GLN A 1 313 ? -38.209 22.483 -4.218 1.00 110.90 337 GLN B O 1
ATOM 2233 N N . HIS A 1 314 ? -39.556 21.818 -5.893 1.00 103.41 338 HIS B N 1
ATOM 2234 C CA . HIS A 1 314 ? -38.453 21.271 -6.694 1.00 106.40 338 HIS B CA 1
ATOM 2235 C C . HIS A 1 314 ? -38.555 21.591 -8.192 1.00 105.70 338 HIS B C 1
ATOM 2236 O O . HIS A 1 314 ? -38.822 20.701 -9.000 1.00 103.33 338 HIS B O 1
ATOM 2243 N N . PRO A 1 315 ? -38.317 22.865 -8.565 1.00 108.33 339 PRO B N 1
ATOM 2244 C CA . PRO A 1 315 ? -38.387 23.335 -9.958 1.00 108.40 339 PRO B CA 1
ATOM 2245 C C . PRO A 1 315 ? -37.510 22.567 -10.959 1.00 111.07 339 PRO B C 1
ATOM 2246 O O . PRO A 1 315 ? -37.960 22.291 -12.072 1.00 108.98 339 PRO B O 1
ATOM 2250 N N . ASP A 1 316 ? -36.275 22.247 -10.578 1.00 116.26 340 ASP B N 1
ATOM 2251 C CA . ASP A 1 316 ? -35.357 21.536 -11.477 1.00 119.86 340 ASP B CA 1
ATOM 2252 C C . ASP A 1 316 ? -35.887 20.150 -11.819 1.00 117.29 340 ASP B C 1
ATOM 2253 O O . ASP A 1 316 ? -35.996 19.796 -12.993 1.00 116.88 340 ASP B O 1
ATOM 2258 N N . TYR A 1 317 ? -36.213 19.374 -10.790 1.00 116.29 341 TYR B N 1
ATOM 2259 C CA . TYR A 1 317 ? -36.802 18.050 -10.976 1.00 113.95 341 TYR B CA 1
ATOM 2260 C C . TYR A 1 317 ? -38.088 18.158 -11.796 1.00 109.92 341 TYR B C 1
ATOM 2261 O O . TYR A 1 317 ? -38.305 17.390 -12.734 1.00 109.09 341 TYR B O 1
ATOM 2270 N N . TRP A 1 318 ? -38.927 19.128 -11.440 1.00 108.28 342 TRP B N 1
ATOM 2271 C CA . TRP A 1 318 ? -40.183 19.369 -12.150 1.00 105.22 342 TRP B CA 1
ATOM 2272 C C . TRP A 1 318 ? -39.946 19.571 -13.645 1.00 107.95 342 TRP B C 1
ATOM 2273 O O . TRP A 1 318 ? -40.658 19.001 -14.469 1.00 105.75 342 TRP B O 1
ATOM 2284 N N . ASN A 1 319 ? -38.923 20.354 -13.982 1.00 113.71 343 ASN B N 1
ATOM 2285 C CA . ASN A 1 319 ? -38.583 20.644 -15.377 1.00 117.12 343 ASN B CA 1
ATOM 2286 C C . ASN A 1 319 ? -38.304 19.386 -16.209 1.00 119.60 343 ASN B C 1
ATOM 2287 O O . ASN A 1 319 ? -38.621 19.341 -17.397 1.00 119.57 343 ASN B O 1
ATOM 2292 N N . LYS A 1 320 ? -37.719 18.371 -15.578 1.00 63.42 344 LYS B N 1
ATOM 2293 C CA . LYS A 1 320 ? -37.399 17.106 -16.251 1.00 64.86 344 LYS B CA 1
ATOM 2294 C C . LYS A 1 320 ? -38.610 16.177 -16.405 1.00 65.57 344 LYS B C 1
ATOM 2295 O O . LYS A 1 320 ? -38.717 15.459 -17.403 1.00 65.86 344 LYS B O 1
ATOM 2301 N N . VAL A 1 321 ? -39.511 16.188 -15.421 1.00 66.42 345 VAL B N 1
ATOM 2302 C CA . VAL A 1 321 ? -40.671 15.270 -15.408 1.00 66.99 345 VAL B CA 1
ATOM 2303 C C . VAL A 1 321 ? -41.966 15.842 -16.016 1.00 67.29 345 VAL B C 1
ATOM 2304 O O . VAL A 1 321 ? -42.832 15.074 -16.445 1.00 67.39 345 VAL B O 1
ATOM 2308 N N . LYS A 1 322 ? -42.087 17.171 -16.052 1.00 67.60 346 LYS B N 1
ATOM 2309 C CA . LYS A 1 322 ? -43.259 17.872 -16.618 1.00 67.75 346 LYS B CA 1
ATOM 2310 C C . LYS A 1 322 ? -44.010 17.133 -17.721 1.00 67.48 346 LYS B C 1
ATOM 2311 O O . LYS A 1 322 ? -45.236 17.049 -17.687 1.00 67.76 346 LYS B O 1
ATOM 2317 N N . GLY A 1 323 ? -43.276 16.618 -18.701 1.00 67.14 347 GLY B N 1
ATOM 2318 C CA . GLY A 1 323 ? -43.876 15.956 -19.858 1.00 66.95 347 GLY B CA 1
ATOM 2319 C C . GLY A 1 323 ? -44.463 14.575 -19.629 1.00 66.77 347 GLY B C 1
ATOM 2320 O O . GLY A 1 323 ? -45.165 14.053 -20.496 1.00 66.68 347 GLY B O 1
ATOM 2321 N N . HIS A 1 324 ? -44.172 13.975 -18.478 1.00 66.66 348 HIS B N 1
ATOM 2322 C CA . HIS A 1 324 ? -44.678 12.639 -18.145 1.00 66.68 348 HIS B CA 1
ATOM 2323 C C . HIS A 1 324 ? -44.944 12.530 -16.641 1.00 66.00 348 HIS B C 1
ATOM 2324 O O . HIS A 1 324 ? -44.496 11.592 -15.974 1.00 65.98 348 HIS B O 1
ATOM 2331 N N . TRP A 1 325 ? -45.686 13.500 -16.116 1.00 65.18 349 TRP B N 1
ATOM 2332 C CA . TRP A 1 325 ? -45.972 13.560 -14.684 1.00 64.58 349 TRP B CA 1
ATOM 2333 C C . TRP A 1 325 ? -46.853 12.418 -14.185 1.00 64.10 349 TRP B C 1
ATOM 2334 O O . TRP A 1 325 ? -46.661 11.943 -13.069 1.00 63.97 349 TRP B O 1
ATOM 2345 N N . ASP A 1 326 ? -47.817 11.985 -14.993 1.00 63.57 350 ASP B N 1
ATOM 2346 C CA . ASP A 1 326 ? -48.689 10.879 -14.592 1.00 63.31 350 ASP B CA 1
ATOM 2347 C C . ASP A 1 326 ? -47.887 9.587 -14.386 1.00 63.50 350 ASP B C 1
ATOM 2348 O O . ASP A 1 326 ? -48.140 8.849 -13.431 1.00 63.31 350 ASP B O 1
ATOM 2353 N N . GLU A 1 327 ? -46.914 9.336 -15.263 1.00 63.61 351 GLU B N 1
ATOM 2354 C CA . GLU A 1 327 ? -46.022 8.180 -15.127 1.00 63.70 351 GLU B CA 1
ATOM 2355 C C . GLU A 1 327 ? -45.311 8.232 -13.780 1.00 63.07 351 GLU B C 1
ATOM 2356 O O . GLU A 1 327 ? -45.270 7.244 -13.054 1.00 63.25 351 GLU B O 1
ATOM 2362 N N . ILE A 1 328 ? -44.763 9.396 -13.451 1.00 62.47 352 ILE B N 1
ATOM 2363 C CA . ILE A 1 328 ? -44.070 9.603 -12.180 1.00 61.95 352 ILE B CA 1
ATOM 2364 C C . ILE A 1 328 ? -45.038 9.504 -11.005 1.00 61.58 352 ILE B C 1
ATOM 2365 O O . ILE A 1 328 ? -44.704 8.941 -9.958 1.00 61.44 352 ILE B O 1
ATOM 2370 N N . PHE A 1 329 ? -46.234 10.063 -11.180 1.00 61.08 353 PHE B N 1
ATOM 2371 C CA . PHE A 1 329 ? -47.271 10.013 -10.148 1.00 60.54 353 PHE B CA 1
ATOM 2372 C C . PHE A 1 329 ? -47.604 8.567 -9.771 1.00 60.82 353 PHE B C 1
ATOM 2373 O O . PHE A 1 329 ? -47.745 8.249 -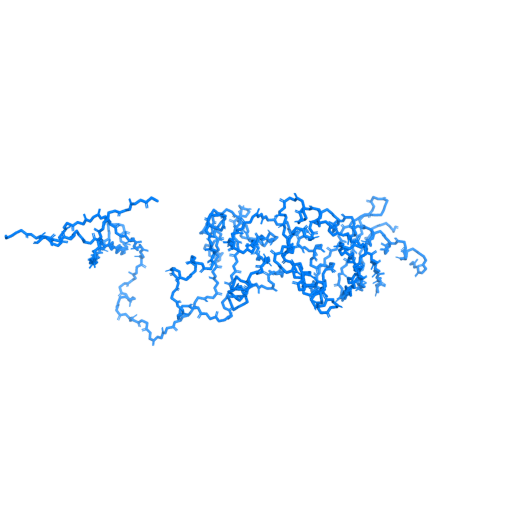8.594 1.00 60.69 353 PHE B O 1
ATOM 2381 N N . SER A 1 330 ? -47.724 7.706 -10.776 1.00 61.29 354 SER B N 1
ATOM 2382 C CA . SER A 1 330 ? -48.011 6.289 -10.560 1.00 62.06 354 SER B CA 1
ATOM 2383 C C . SER A 1 330 ? -46.935 5.579 -9.730 1.00 62.60 354 SER B C 1
ATOM 2384 O O . SER A 1 330 ? -47.243 4.657 -8.977 1.00 62.88 354 SER B O 1
ATOM 2387 N N . GLU A 1 331 ? -45.686 6.018 -9.875 1.00 63.19 355 GLU B N 1
ATOM 2388 C CA . GLU A 1 331 ? -44.549 5.442 -9.157 1.00 63.63 355 GLU B CA 1
ATOM 2389 C C . GLU A 1 331 ? -44.282 6.135 -7.825 1.00 63.62 355 GLU B C 1
ATOM 2390 O O . GLU A 1 331 ? -43.395 5.720 -7.080 1.00 63.90 355 GLU B O 1
ATOM 2396 N N . THR A 1 332 ? -45.031 7.189 -7.526 1.00 63.48 356 THR B N 1
ATOM 2397 C CA . THR A 1 332 ? -44.788 7.982 -6.327 1.00 63.51 356 THR B CA 1
ATOM 2398 C C . THR A 1 332 ? -45.261 7.272 -5.058 1.00 63.66 356 THR B C 1
ATOM 2399 O O . THR A 1 332 ? -46.249 6.542 -5.078 1.00 63.60 356 THR B O 1
ATOM 2403 N N . ASP A 1 333 ? -44.538 7.492 -3.962 1.00 63.86 357 ASP B N 1
ATOM 2404 C CA . ASP A 1 333 ? -44.886 6.934 -2.659 1.00 64.16 357 ASP B CA 1
ATOM 2405 C C . ASP A 1 333 ? -45.441 8.032 -1.767 1.00 63.96 357 ASP B C 1
ATOM 2406 O O . ASP A 1 333 ? -45.064 9.196 -1.896 1.00 63.98 357 ASP B O 1
ATOM 2411 N N . PHE A 1 334 ? -46.327 7.652 -0.855 1.00 63.82 358 PHE B N 1
ATOM 2412 C CA . PHE A 1 334 ? -46.953 8.598 0.054 1.00 63.79 358 PHE B CA 1
ATOM 2413 C C . PHE A 1 334 ? -46.766 8.159 1.496 1.00 64.06 358 PHE B C 1
ATOM 2414 O O . PHE A 1 334 ? -46.894 6.976 1.815 1.00 64.09 358 PHE B O 1
ATOM 2422 N N . LYS A 1 335 ? -46.451 9.124 2.353 1.00 64.27 359 LYS B N 1
ATOM 2423 C CA . LYS A 1 335 ? -46.293 8.899 3.776 1.00 64.62 359 LYS B CA 1
ATOM 2424 C C . LYS A 1 335 ? -47.208 9.891 4.469 1.00 64.53 359 LYS B C 1
ATOM 2425 O O . LYS A 1 335 ? -47.066 11.100 4.290 1.00 64.88 359 LYS B O 1
ATOM 2431 N N . TYR A 1 336 ? -48.148 9.383 5.254 1.00 64.40 360 TYR B N 1
ATOM 2432 C CA . TYR A 1 336 ? -49.155 10.224 5.879 1.00 64.32 360 TYR B CA 1
ATOM 2433 C C . TYR A 1 336 ? -48.896 10.407 7.365 1.00 64.93 360 TYR B C 1
ATOM 2434 O O . TYR A 1 336 ? -48.414 9.500 8.035 1.00 65.24 360 TYR B O 1
ATOM 2443 N N . ASP A 1 337 ? -49.208 11.597 7.864 1.00 65.49 361 ASP B N 1
ATOM 2444 C CA . ASP A 1 337 ? -49.145 11.891 9.282 1.00 65.97 361 ASP B CA 1
ATOM 2445 C C . ASP A 1 337 ? -50.468 12.558 9.621 1.00 66.18 361 ASP B C 1
ATOM 2446 O O . ASP A 1 337 ? -50.646 13.758 9.415 1.00 66.37 361 ASP B O 1
ATOM 2451 N N . ILE A 1 338 ? -51.403 11.766 10.129 1.00 66.44 362 ILE B N 1
ATOM 2452 C CA . ILE A 1 338 ? -52.748 12.247 10.391 1.00 66.70 362 ILE B CA 1
ATOM 2453 C C . ILE A 1 338 ? -52.961 12.419 11.887 1.00 67.32 362 ILE B C 1
ATOM 2454 O O . ILE A 1 338 ? -52.724 11.496 12.661 1.00 67.51 362 ILE B O 1
ATOM 2459 N N . SER A 1 339 ? -53.407 13.607 12.283 1.00 68.07 363 SER B N 1
ATOM 2460 C CA . SER A 1 339 ? -53.631 13.929 13.683 1.00 68.73 363 SER B CA 1
ATOM 2461 C C . SER A 1 339 ? -55.006 14.553 13.876 1.00 69.26 363 SER B C 1
ATOM 2462 O O . SER A 1 339 ? -55.283 15.641 13.374 1.00 69.24 363 SER B O 1
ATOM 2465 N N . PHE A 1 340 ? -55.865 13.848 14.601 1.00 70.05 364 PHE B N 1
ATOM 2466 C CA . PHE A 1 340 ? -57.221 14.304 14.873 1.00 70.76 364 PHE B CA 1
ATOM 2467 C C . PHE A 1 340 ? -57.287 14.804 16.307 1.00 71.67 364 PHE B C 1
ATOM 2468 O O . PHE A 1 340 ? -56.524 14.354 17.161 1.00 71.72 364 PHE B O 1
ATOM 2476 N N . LYS A 1 341 ? -58.200 15.735 16.567 1.00 72.78 365 LYS B N 1
ATOM 2477 C CA . LYS A 1 341 ? -58.384 16.292 17.903 1.00 73.69 365 LYS B CA 1
ATOM 2478 C C . LYS A 1 341 ? -59.860 16.529 18.194 1.00 74.25 365 LYS B C 1
ATOM 2479 O O . LYS A 1 341 ? -60.503 17.338 17.523 1.00 74.20 365 LYS B O 1
ATOM 2485 N N . ILE A 1 342 ? -60.398 15.813 19.179 1.00 75.06 366 ILE B N 1
ATOM 2486 C CA . ILE A 1 342 ? -61.780 16.025 19.600 1.00 75.82 366 ILE B CA 1
ATOM 2487 C C . ILE A 1 342 ? -61.807 17.245 20.522 1.00 76.50 366 ILE B C 1
ATOM 2488 O O . ILE A 1 342 ? -60.904 17.431 21.337 1.00 76.66 366 ILE B O 1
ATOM 2493 N N . ILE A 1 343 ? -62.834 18.077 20.374 1.00 77.27 367 ILE B N 1
ATOM 2494 C CA . ILE A 1 343 ? -62.997 19.277 21.195 1.00 77.82 367 ILE B CA 1
ATOM 2495 C C . ILE A 1 343 ? -64.410 19.313 21.794 1.00 78.34 367 ILE B C 1
ATOM 2496 O O . ILE A 1 343 ? -64.962 20.385 22.057 1.00 78.50 367 ILE B O 1
ATOM 2501 N N . ASN A 1 344 ? -64.968 18.125 22.035 1.00 78.87 368 ASN B N 1
ATOM 2502 C CA . ASN A 1 344 ? -66.338 17.965 22.514 1.00 79.24 368 ASN B CA 1
ATOM 2503 C C . ASN A 1 344 ? -66.395 17.073 23.753 1.00 79.35 368 ASN B C 1
ATOM 2504 O O . ASN A 1 344 ? -66.036 17.497 24.853 1.00 79.52 368 ASN B O 1
#